Protein AF-A0A7Y2YI95-F1 (afdb_monomer_lite)

Secondary structure (DSSP, 8-state):
-TTTTTTSHHHHHHHHHHHHHHHHHHHHHHHHHHHHHHHHHTT--HHHHHHHHHHHHHHHHHHHHHHHHHHHHHH-TTSTTS--HHHHHHHHHHHHHHTS---HHHHHHHHHHHHHHHHHSTTHHHHHHHHHHS-HHHHHHHHHHHHHHHHHHHHH-HHHIIIIIHHHHHHHHHHHHHHHHHHHHHHHHHH-

Sequence (192 aa):
ILTHGMERGDSIVAAIMVGAATCVAMSQATDLMLDLKTGYLVGATPRQQQLGQFIGAWLGPIVIIVLIFILHEAYVLGSDRLPAPQGQALASMVNGIMGGDVPSQKYLAGAGLGALLSLVQPGLGITVGLGFYLPFNIVLTYSIGTLLRVVGDRYLGHAYAENTGIPVAAGFIVGEALVGVGFAVSMIYQAM

Radius of gyration: 21.01 Å; chains: 1; bounding box: 51×42×52 Å

Foldseek 3Di:
DLCVPVPDVVSVVVVVVVVVVVVVVVVLVVVLVVCLVVCVVVVHDNVVVVVVSVVCVVVVVVVVVVLVVLCCVQQNDCDPVHNDLVVVVVVVQVCCVNVVPNVVVVVVVLVVVLVVLCVVPNCRSVVVVCLVSDDPVVNVVVVVVVVCLVVCCVPVNPVCCVPPVVVVVVVVVVVVVVVVSVVSVVSVVVVD

Structure (mmCIF, N/CA/C/O backbone):
data_AF-A0A7Y2YI95-F1
#
_entry.id   AF-A0A7Y2YI95-F1
#
loop_
_atom_site.group_PDB
_atom_site.id
_atom_site.type_symbol
_atom_site.label_atom_id
_atom_site.label_alt_id
_atom_site.label_comp_id
_atom_site.label_asym_id
_atom_site.label_entity_id
_atom_site.label_seq_id
_atom_site.pdbx_PDB_ins_code
_atom_site.Cartn_x
_atom_site.Cartn_y
_atom_site.Cartn_z
_atom_site.occupancy
_atom_site.B_iso_or_equiv
_atom_site.auth_seq_id
_atom_site.auth_comp_id
_atom_site.auth_asym_id
_atom_site.auth_atom_id
_atom_site.pdbx_PDB_model_num
ATOM 1 N N . ILE A 1 1 ? 31.948 -7.544 -0.306 1.00 49.28 1 ILE A N 1
ATOM 2 C CA . ILE A 1 1 ? 30.994 -8.487 0.334 1.00 49.28 1 ILE A CA 1
ATOM 3 C C . ILE A 1 1 ? 29.608 -8.361 -0.294 1.00 49.28 1 ILE A C 1
ATOM 5 O O . ILE A 1 1 ? 29.139 -9.356 -0.813 1.00 49.28 1 ILE A O 1
ATOM 9 N N . LEU A 1 2 ? 28.997 -7.168 -0.348 1.00 53.34 2 LEU A N 1
ATOM 10 C CA . LEU A 1 2 ? 27.651 -6.990 -0.929 1.00 53.34 2 LEU A CA 1
ATOM 11 C C . LEU A 1 2 ? 27.549 -7.243 -2.448 1.00 53.34 2 LEU A C 1
ATOM 13 O O . LEU A 1 2 ? 26.472 -7.559 -2.924 1.00 53.34 2 LEU A O 1
ATOM 17 N N . THR A 1 3 ? 28.644 -7.139 -3.206 1.00 55.22 3 THR A N 1
ATOM 18 C CA . THR A 1 3 ? 28.656 -7.284 -4.677 1.00 55.22 3 THR A CA 1
ATOM 19 C C . THR A 1 3 ? 29.162 -8.638 -5.184 1.00 55.22 3 THR A C 1
ATOM 21 O O . THR A 1 3 ? 29.127 -8.895 -6.385 1.00 55.22 3 THR A O 1
ATOM 24 N N . HIS A 1 4 ? 29.639 -9.528 -4.305 1.00 50.66 4 HIS A N 1
ATOM 25 C CA . HIS A 1 4 ? 30.173 -10.829 -4.725 1.00 50.66 4 HIS A CA 1
ATOM 26 C C . HIS A 1 4 ? 29.039 -11.724 -5.253 1.00 50.66 4 HIS A C 1
ATOM 28 O O . HIS A 1 4 ? 28.161 -12.115 -4.492 1.00 50.66 4 HIS A O 1
ATOM 34 N N . GLY A 1 5 ? 29.060 -12.041 -6.553 1.00 59.28 5 GLY A N 1
ATOM 35 C CA . GLY A 1 5 ? 28.072 -12.909 -7.213 1.00 59.28 5 GLY A CA 1
ATOM 36 C C . GLY A 1 5 ? 26.910 -12.190 -7.915 1.00 59.28 5 GLY A C 1
ATOM 37 O O . GLY A 1 5 ? 26.127 -12.848 -8.603 1.00 59.28 5 GLY A O 1
ATOM 38 N N . MET A 1 6 ? 26.822 -10.857 -7.815 1.00 58.09 6 MET A N 1
ATOM 39 C CA . MET A 1 6 ? 25.807 -10.046 -8.513 1.00 58.09 6 MET A CA 1
ATOM 40 C C . MET A 1 6 ? 26.204 -9.651 -9.950 1.00 58.09 6 MET A C 1
ATOM 42 O O . MET A 1 6 ? 25.511 -8.869 -10.586 1.00 58.09 6 MET A O 1
ATOM 46 N N . GLU A 1 7 ? 27.299 -10.195 -10.492 1.00 59.75 7 GLU A N 1
ATOM 47 C CA . GLU A 1 7 ? 27.786 -9.895 -11.854 1.00 59.75 7 GLU A CA 1
ATOM 48 C C . GLU A 1 7 ? 26.860 -10.422 -12.969 1.00 59.75 7 GLU A C 1
ATOM 50 O O . GLU A 1 7 ? 26.991 -10.029 -14.126 1.00 59.75 7 GLU A O 1
ATOM 55 N N . ARG A 1 8 ? 25.904 -11.302 -12.634 1.00 66.81 8 ARG A N 1
ATOM 56 C CA . ARG A 1 8 ? 24.881 -11.827 -13.548 1.00 66.81 8 ARG A CA 1
ATOM 57 C C . ARG A 1 8 ? 23.523 -11.218 -13.204 1.00 66.81 8 ARG A C 1
ATOM 59 O O . ARG A 1 8 ? 23.095 -11.305 -12.054 1.00 66.81 8 ARG A O 1
ATOM 66 N N . GLY A 1 9 ? 22.822 -10.669 -14.201 1.00 75.31 9 GLY A N 1
ATOM 67 C CA . GLY A 1 9 ? 21.462 -10.134 -14.036 1.00 75.31 9 GLY A CA 1
ATOM 68 C C . GLY A 1 9 ? 20.499 -11.143 -13.399 1.00 75.31 9 GLY A C 1
ATOM 69 O O . GLY A 1 9 ? 19.709 -10.781 -12.531 1.00 75.31 9 GLY A O 1
ATOM 70 N N . ASP A 1 10 ? 20.662 -12.426 -13.721 1.00 81.50 10 ASP A N 1
ATOM 71 C CA . ASP A 1 10 ? 19.881 -13.525 -13.143 1.00 81.50 10 ASP A CA 1
ATOM 72 C C . ASP A 1 10 ? 20.046 -13.638 -11.619 1.00 81.50 10 ASP A C 1
ATOM 74 O O . ASP A 1 10 ? 19.076 -13.905 -10.9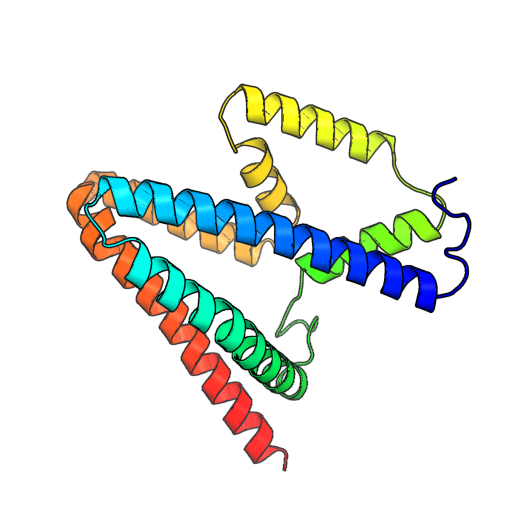11 1.00 81.50 10 ASP A O 1
ATOM 78 N N . SER A 1 11 ? 21.250 -13.383 -11.090 1.00 83.75 11 SER A N 1
ATOM 79 C CA . SER A 1 11 ? 21.514 -13.398 -9.645 1.00 83.75 11 SER A CA 1
ATOM 80 C C . SER A 1 11 ? 20.764 -12.275 -8.925 1.00 83.75 11 SER A C 1
ATOM 82 O O . SER A 1 11 ? 20.262 -12.479 -7.821 1.00 83.75 11 SER A O 1
ATOM 84 N N . ILE A 1 12 ? 20.674 -11.095 -9.549 1.00 84.31 12 ILE A N 1
ATOM 85 C CA . ILE A 1 12 ? 19.963 -9.932 -8.998 1.00 84.31 12 ILE A CA 1
ATOM 86 C C . ILE A 1 12 ? 18.463 -10.217 -8.962 1.00 84.31 12 ILE A C 1
ATOM 88 O O . ILE A 1 12 ? 17.823 -10.021 -7.928 1.00 84.31 12 ILE A O 1
ATOM 92 N N . VAL A 1 13 ? 17.910 -10.736 -10.062 1.00 86.81 13 VAL A N 1
ATOM 93 C CA . VAL A 1 13 ? 16.494 -11.117 -10.132 1.00 86.81 13 VAL A CA 1
ATOM 94 C C . VAL A 1 13 ? 16.182 -12.193 -9.094 1.00 86.81 13 VAL A C 1
ATOM 96 O O . VAL A 1 13 ? 15.228 -12.041 -8.335 1.00 86.81 13 VAL A O 1
ATOM 99 N N . ALA A 1 14 ? 17.010 -13.235 -8.985 1.00 88.50 14 ALA A N 1
ATOM 100 C CA . ALA A 1 14 ? 16.829 -14.284 -7.984 1.00 88.50 14 ALA A CA 1
ATOM 101 C C . ALA A 1 14 ? 16.865 -13.730 -6.548 1.00 88.50 14 ALA A C 1
ATOM 103 O O . ALA A 1 14 ? 16.000 -14.069 -5.739 1.00 88.50 14 ALA A O 1
ATOM 104 N N . ALA A 1 15 ? 17.813 -12.842 -6.233 1.00 89.31 15 ALA A N 1
ATOM 105 C CA . ALA A 1 15 ? 17.922 -12.227 -4.911 1.00 89.31 15 ALA A CA 1
ATOM 106 C C . ALA A 1 15 ? 16.692 -11.373 -4.562 1.00 89.31 15 ALA A C 1
ATOM 108 O O . ALA A 1 15 ? 16.147 -11.499 -3.462 1.00 89.31 15 ALA A O 1
ATOM 109 N N . ILE A 1 16 ? 16.218 -10.549 -5.503 1.00 89.81 16 ILE A N 1
ATOM 110 C CA . ILE A 1 16 ? 15.016 -9.724 -5.316 1.00 89.81 16 ILE A CA 1
ATOM 111 C C . ILE A 1 16 ? 13.782 -10.612 -5.142 1.00 89.81 16 ILE A C 1
ATOM 113 O O . ILE A 1 16 ? 12.994 -10.372 -4.231 1.00 89.81 16 ILE A O 1
ATOM 117 N N . MET A 1 17 ? 13.630 -11.658 -5.958 1.00 91.69 17 MET A N 1
ATOM 118 C CA . MET A 1 17 ? 12.486 -12.573 -5.884 1.00 91.69 17 MET A CA 1
ATOM 119 C C . MET A 1 17 ? 12.430 -13.317 -4.548 1.00 91.69 17 MET A C 1
ATOM 121 O O . MET A 1 17 ? 11.371 -13.375 -3.924 1.00 91.69 17 MET A O 1
ATOM 125 N N . VAL A 1 18 ? 13.563 -13.840 -4.070 1.00 93.25 18 VAL A N 1
ATOM 126 C CA . VAL A 1 18 ? 13.637 -14.516 -2.764 1.00 93.25 18 VAL A CA 1
ATOM 127 C C . VAL A 1 18 ? 13.356 -13.533 -1.625 1.00 93.25 18 VAL A C 1
ATOM 129 O O . VAL A 1 18 ? 12.588 -13.853 -0.713 1.00 93.25 18 VAL A O 1
ATOM 132 N N . GLY A 1 19 ? 13.928 -12.327 -1.684 1.00 92.56 19 GLY A N 1
ATOM 133 C CA . GLY A 1 19 ? 13.689 -11.279 -0.691 1.00 92.56 19 GLY A CA 1
ATOM 134 C C . GLY A 1 19 ? 12.223 -10.842 -0.636 1.00 92.56 19 GLY A C 1
ATOM 135 O O . GLY A 1 19 ? 11.636 -10.789 0.446 1.00 92.56 19 GLY A O 1
ATOM 136 N N . ALA A 1 20 ? 11.609 -10.603 -1.796 1.00 92.31 20 ALA A N 1
ATOM 137 C CA . ALA A 1 20 ? 10.201 -10.240 -1.916 1.00 92.31 20 ALA A CA 1
ATOM 138 C C . ALA A 1 20 ? 9.286 -11.357 -1.397 1.00 92.31 20 ALA A C 1
ATOM 140 O O . ALA A 1 20 ? 8.434 -11.093 -0.552 1.00 92.31 20 ALA A O 1
ATOM 141 N N . ALA A 1 21 ? 9.500 -12.607 -1.824 1.00 93.56 21 ALA A N 1
ATOM 142 C CA . ALA A 1 21 ? 8.709 -13.750 -1.368 1.00 93.56 21 ALA A CA 1
ATOM 143 C C . ALA A 1 21 ? 8.788 -13.935 0.155 1.00 93.56 21 ALA A C 1
ATOM 145 O O . ALA A 1 21 ? 7.767 -14.136 0.812 1.00 93.56 21 ALA A O 1
ATOM 146 N N . THR A 1 22 ? 9.987 -13.804 0.729 1.00 95.75 22 THR A N 1
ATOM 147 C CA . THR A 1 22 ? 10.200 -13.932 2.177 1.00 95.75 22 THR A CA 1
ATOM 148 C C . THR A 1 22 ? 9.517 -12.796 2.941 1.00 95.75 22 THR A C 1
ATOM 150 O O . THR A 1 22 ? 8.827 -13.046 3.928 1.00 95.75 22 THR A O 1
ATOM 153 N N . CYS A 1 23 ? 9.657 -11.552 2.472 1.00 94.12 23 CYS A N 1
ATOM 154 C CA . CYS A 1 23 ? 9.010 -10.385 3.074 1.00 94.12 23 CYS A CA 1
ATOM 155 C C . CYS A 1 23 ? 7.479 -10.511 3.057 1.00 94.12 23 CYS A C 1
ATOM 157 O O . CYS A 1 23 ? 6.834 -10.346 4.093 1.00 94.12 23 CYS A O 1
ATOM 159 N N . VAL A 1 24 ? 6.902 -10.884 1.910 1.00 92.81 24 VAL A N 1
ATOM 160 C CA . VAL A 1 24 ? 5.452 -11.072 1.759 1.00 92.81 24 VAL A CA 1
ATOM 161 C C . VAL A 1 24 ? 4.951 -12.209 2.649 1.00 92.81 24 VAL A C 1
ATOM 163 O O . VAL A 1 24 ? 3.938 -12.040 3.323 1.00 92.81 24 VAL A O 1
ATOM 166 N N . ALA A 1 25 ? 5.673 -13.331 2.734 1.00 92.81 25 ALA A N 1
ATOM 167 C CA . ALA A 1 25 ? 5.303 -14.435 3.619 1.00 92.81 25 ALA A CA 1
ATOM 168 C C . ALA A 1 25 ? 5.293 -14.020 5.103 1.00 92.81 25 ALA A C 1
ATOM 170 O O . ALA A 1 25 ? 4.354 -14.350 5.828 1.00 92.81 25 ALA A O 1
ATOM 171 N N . MET A 1 26 ?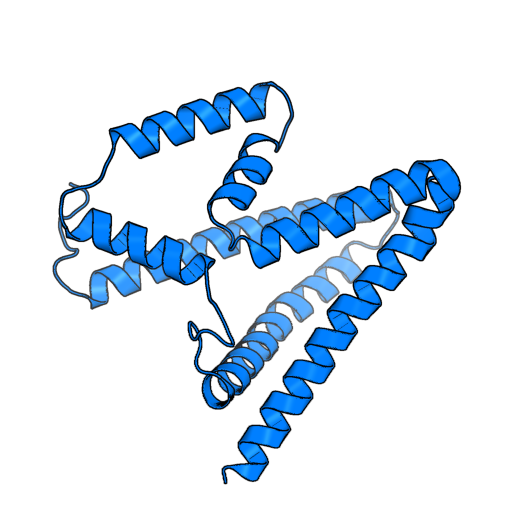 6.301 -13.261 5.553 1.00 95.25 26 MET A N 1
ATOM 172 C CA . MET A 1 26 ? 6.358 -12.739 6.926 1.00 95.25 26 MET A CA 1
ATOM 173 C C . MET A 1 26 ? 5.243 -11.724 7.209 1.00 95.25 26 MET A C 1
ATOM 175 O O . MET A 1 26 ? 4.608 -11.793 8.265 1.00 95.25 26 MET A O 1
ATOM 179 N N . SER A 1 27 ? 4.979 -10.809 6.269 1.00 93.25 27 SER A N 1
ATOM 180 C CA . SER A 1 27 ? 3.881 -9.841 6.378 1.00 93.25 27 SER A CA 1
ATOM 181 C C . SER A 1 27 ? 2.544 -10.563 6.497 1.00 93.25 27 SER A C 1
ATOM 183 O O . SER A 1 27 ? 1.802 -10.329 7.443 1.00 93.25 27 SER A O 1
ATOM 185 N N . GLN A 1 28 ? 2.285 -11.528 5.612 1.00 92.81 28 GLN A N 1
ATOM 186 C CA . GLN A 1 28 ? 1.025 -12.264 5.593 1.00 92.81 28 GLN A CA 1
ATOM 187 C C . GLN A 1 28 ? 0.810 -13.085 6.869 1.00 92.81 28 GLN A C 1
ATOM 189 O O . GLN A 1 28 ? -0.312 -13.156 7.372 1.00 92.81 28 GLN A O 1
ATOM 194 N N . ALA A 1 29 ? 1.873 -13.693 7.408 1.00 92.56 29 ALA A N 1
ATOM 195 C CA . ALA A 1 29 ? 1.815 -14.402 8.683 1.00 92.56 29 ALA A CA 1
ATOM 196 C C . ALA A 1 29 ? 1.501 -13.454 9.853 1.00 92.56 29 ALA A C 1
ATOM 198 O O . ALA A 1 29 ? 0.736 -13.816 10.746 1.00 92.56 29 ALA A O 1
ATOM 199 N N . THR A 1 30 ? 2.058 -12.240 9.835 1.00 93.75 30 THR A N 1
ATOM 200 C CA . THR A 1 30 ? 1.787 -11.213 10.850 1.00 93.75 30 THR A CA 1
ATOM 201 C C . THR A 1 30 ? 0.337 -10.738 10.774 1.00 93.75 30 THR A C 1
ATOM 203 O O . THR A 1 30 ? -0.348 -10.728 11.798 1.00 93.75 30 THR A O 1
ATOM 206 N N . ASP A 1 31 ? -0.157 -10.435 9.573 1.00 93.25 31 ASP A N 1
ATOM 207 C CA . ASP A 1 31 ? -1.545 -10.016 9.348 1.00 93.25 31 ASP A CA 1
ATOM 208 C C . ASP A 1 31 ? -2.530 -11.102 9.794 1.00 93.25 31 ASP A C 1
ATOM 210 O O . ASP A 1 31 ? -3.469 -10.822 10.533 1.00 93.25 31 ASP A O 1
ATOM 214 N N . LEU A 1 32 ? -2.250 -12.372 9.477 1.00 91.50 32 LEU A N 1
ATOM 215 C CA . LEU A 1 32 ? -3.051 -13.510 9.936 1.00 91.50 32 LEU A CA 1
ATOM 216 C C . LEU A 1 32 ? -3.149 -13.569 11.471 1.00 91.50 32 LEU A C 1
ATOM 218 O O . LEU A 1 32 ? -4.230 -13.790 12.021 1.00 91.50 32 LEU A O 1
ATOM 222 N N . MET A 1 33 ? -2.036 -13.375 12.183 1.00 92.69 33 MET A N 1
ATOM 223 C CA . MET A 1 33 ? -2.036 -13.373 13.651 1.00 92.69 33 MET A CA 1
ATOM 224 C C . MET A 1 33 ? -2.823 -12.186 14.226 1.00 92.69 33 MET A C 1
ATOM 226 O O . MET A 1 33 ? -3.518 -12.344 15.236 1.00 92.69 33 MET A O 1
ATOM 230 N N . LEU A 1 34 ? -2.739 -11.012 13.593 1.00 93.31 34 LEU A N 1
ATOM 231 C CA . LEU A 1 34 ? -3.484 -9.817 13.996 1.00 93.31 34 LEU A CA 1
ATOM 232 C C . LEU A 1 34 ? -4.987 -9.965 13.732 1.00 93.31 34 LEU A C 1
ATOM 234 O O . LEU A 1 34 ? -5.793 -9.619 14.599 1.00 93.31 34 LEU A O 1
ATOM 238 N N . ASP A 1 35 ? -5.370 -10.552 12.604 1.00 93.56 35 ASP A N 1
ATOM 239 C CA . ASP A 1 35 ? -6.762 -10.839 12.256 1.00 93.56 35 ASP A CA 1
ATOM 240 C C . ASP A 1 35 ? -7.396 -11.855 13.211 1.00 93.56 35 ASP A C 1
ATOM 242 O O . ASP A 1 35 ? -8.525 -11.668 13.660 1.00 93.56 35 ASP A O 1
ATOM 246 N N . LEU A 1 36 ? -6.670 -12.914 13.590 1.00 91.50 36 LEU A N 1
ATOM 247 C CA . LEU A 1 36 ? -7.168 -13.885 14.572 1.00 91.50 36 LEU A CA 1
ATOM 248 C C . LEU A 1 36 ? -7.304 -13.263 15.966 1.00 91.50 36 LEU A C 1
ATOM 250 O O . LEU A 1 36 ? -8.255 -13.565 16.690 1.00 91.50 36 LEU A O 1
ATOM 254 N N . LYS A 1 37 ? -6.383 -12.367 16.346 1.00 92.81 37 LYS A N 1
ATOM 255 C CA . LYS A 1 37 ? -6.464 -11.630 17.613 1.00 92.81 37 LYS A CA 1
ATOM 256 C C . LYS A 1 37 ? -7.666 -10.687 17.631 1.00 92.81 37 LYS A C 1
ATOM 258 O O . LYS A 1 37 ? -8.421 -10.687 18.600 1.00 92.81 37 LYS A O 1
ATOM 263 N N . THR A 1 38 ? -7.846 -9.882 16.588 1.00 93.38 38 THR A N 1
ATOM 264 C CA . THR A 1 38 ? -8.983 -8.952 16.485 1.00 93.38 38 THR A CA 1
ATOM 265 C C . THR A 1 38 ? -10.301 -9.711 16.365 1.00 93.38 38 THR A C 1
ATOM 267 O O . THR A 1 38 ? -11.250 -9.388 17.073 1.00 93.38 38 THR A O 1
ATOM 270 N N . GLY A 1 39 ? -10.324 -10.787 15.576 1.00 92.38 39 GLY A N 1
ATOM 271 C CA . GLY A 1 39 ? -11.430 -11.729 15.452 1.00 92.38 39 GLY A CA 1
ATOM 272 C C . GLY A 1 39 ? -11.878 -12.305 16.786 1.00 92.38 39 GLY A C 1
ATOM 273 O O . GLY A 1 39 ? -13.064 -12.264 17.109 1.00 92.38 39 GLY A O 1
ATOM 274 N N . TYR A 1 40 ? -10.929 -12.768 17.599 1.00 91.12 40 TYR A N 1
ATOM 275 C CA . TYR A 1 40 ? -11.214 -13.246 18.949 1.00 91.12 40 TYR A CA 1
ATOM 276 C C . TYR A 1 40 ? -11.841 -12.156 19.835 1.00 91.12 40 TYR A C 1
ATOM 278 O O . TYR A 1 40 ? -12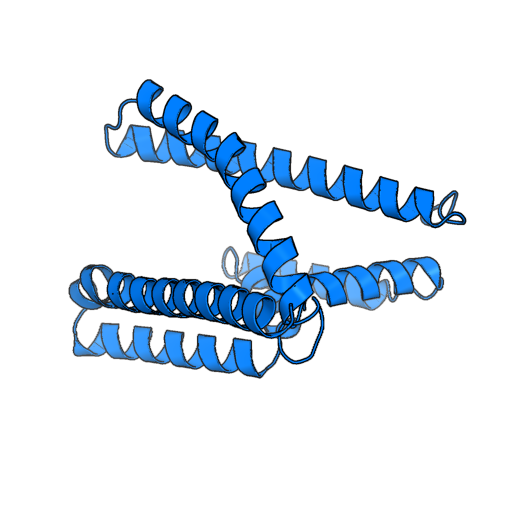.812 -12.427 20.540 1.00 91.12 40 TYR A O 1
ATOM 286 N N . LEU A 1 41 ? -11.341 -10.917 19.767 1.00 93.50 41 LEU A N 1
ATOM 287 C CA . LEU A 1 41 ? -11.858 -9.794 20.561 1.00 93.50 41 LEU A CA 1
ATOM 288 C C . LEU A 1 41 ? -13.296 -9.398 20.193 1.00 93.50 41 LEU A C 1
ATOM 290 O O . LEU A 1 41 ? -14.045 -8.977 21.071 1.00 93.50 41 LEU A O 1
ATOM 294 N N . VAL A 1 42 ? -13.693 -9.546 18.926 1.00 92.94 42 VAL A N 1
ATOM 295 C CA . VAL A 1 42 ? -15.059 -9.242 18.457 1.00 92.94 42 VAL A CA 1
ATOM 296 C C . VAL A 1 42 ? -15.998 -10.456 18.486 1.00 92.94 42 VAL A C 1
ATOM 298 O O . VAL A 1 42 ? -17.140 -10.362 18.041 1.00 92.94 42 VAL A O 1
ATOM 301 N N . GLY A 1 43 ? -15.538 -11.601 19.005 1.00 91.44 43 GLY A N 1
ATOM 302 C CA . GLY A 1 43 ? -16.334 -12.828 19.114 1.00 91.44 43 GLY A CA 1
ATOM 303 C C . GLY A 1 43 ? -16.532 -13.583 17.793 1.00 91.44 43 GLY A C 1
ATOM 304 O O . GLY A 1 43 ? -17.460 -14.383 17.675 1.00 91.44 43 GLY A O 1
ATOM 305 N N . ALA A 1 44 ? -15.684 -13.344 16.790 1.00 90.75 44 ALA A N 1
ATOM 306 C CA . ALA A 1 44 ? -15.738 -14.056 15.518 1.00 90.75 44 ALA A CA 1
ATOM 307 C C . ALA A 1 44 ? -15.306 -15.525 15.668 1.00 90.75 44 ALA A C 1
ATOM 309 O O . ALA A 1 44 ? -14.497 -15.879 16.525 1.00 90.75 44 ALA A O 1
ATOM 310 N N . THR A 1 45 ? -15.819 -16.399 14.796 1.00 92.25 45 THR A N 1
ATOM 311 C CA . THR A 1 45 ? -15.461 -17.826 14.798 1.00 92.25 45 THR A CA 1
ATOM 312 C C . THR A 1 45 ? -14.114 -18.038 14.086 1.00 92.25 45 THR A C 1
ATOM 314 O O . THR A 1 45 ? -14.064 -17.888 12.861 1.00 92.25 45 THR A O 1
ATOM 317 N N . PRO A 1 46 ? -13.036 -18.477 14.774 1.00 88.44 46 PRO A N 1
ATOM 318 C CA . PRO A 1 46 ? -11.692 -18.541 14.181 1.00 88.44 46 PRO A CA 1
ATOM 319 C C . PRO A 1 46 ? -11.597 -19.452 12.951 1.00 88.44 46 PRO A C 1
ATOM 321 O O . PRO A 1 46 ? -10.882 -19.160 11.998 1.00 88.44 46 PRO A O 1
ATOM 324 N N . ARG A 1 47 ? -12.370 -20.547 12.932 1.00 90.12 47 ARG A N 1
ATOM 325 C CA . ARG A 1 47 ? -12.396 -21.494 11.804 1.00 90.12 47 ARG A CA 1
ATOM 326 C C . ARG A 1 47 ? -12.902 -20.859 10.508 1.00 90.12 47 ARG A C 1
ATOM 328 O O . ARG A 1 47 ? -12.393 -21.177 9.440 1.00 90.12 47 ARG A O 1
ATOM 335 N N . GLN A 1 48 ? -13.897 -19.977 10.598 1.00 89.38 48 GLN A N 1
ATOM 336 C CA . GLN A 1 48 ? -14.446 -19.298 9.422 1.00 89.38 48 GLN A CA 1
ATOM 337 C C . GLN A 1 48 ? -13.474 -18.234 8.901 1.00 89.38 48 GLN A C 1
ATOM 339 O O . GLN A 1 48 ? -13.305 -18.113 7.690 1.00 89.38 48 GLN A O 1
ATOM 344 N N . GLN A 1 49 ? -12.779 -17.529 9.802 1.00 92.25 49 GLN A N 1
ATOM 345 C CA . GLN A 1 49 ? -11.744 -16.559 9.427 1.00 92.25 49 GLN A CA 1
ATOM 346 C C . GLN A 1 49 ? -10.574 -17.220 8.694 1.00 92.25 49 GLN A C 1
ATOM 348 O O . GLN A 1 49 ? -10.220 -16.778 7.604 1.00 92.25 49 GLN A O 1
ATOM 353 N N . GLN A 1 50 ? -10.043 -18.325 9.228 1.00 91.88 50 GLN A N 1
ATOM 354 C CA . GLN A 1 50 ? -8.937 -19.051 8.595 1.00 91.88 50 GLN A CA 1
ATOM 355 C C . GLN A 1 50 ? -9.304 -19.574 7.204 1.00 91.88 50 GLN A C 1
ATOM 357 O O . GLN A 1 50 ? -8.499 -19.474 6.282 1.00 91.88 50 GLN A O 1
ATOM 362 N N . LEU A 1 51 ? -10.522 -20.100 7.029 1.00 91.69 51 LEU A N 1
ATOM 363 C CA . LEU A 1 51 ? -10.985 -20.553 5.718 1.00 91.69 51 LEU A CA 1
ATOM 364 C C . LEU A 1 51 ? -11.091 -19.385 4.727 1.00 91.69 51 LEU A C 1
ATOM 366 O O . LEU A 1 51 ? -10.635 -19.506 3.591 1.00 91.69 51 LEU A O 1
ATOM 370 N N . GLY A 1 52 ? -11.649 -18.250 5.160 1.00 92.00 52 GLY A N 1
ATOM 371 C CA . GLY A 1 52 ? -11.753 -17.046 4.335 1.00 92.00 52 GLY A CA 1
ATOM 372 C C . GLY A 1 52 ? -10.387 -16.510 3.904 1.00 92.00 52 GLY A C 1
ATOM 373 O O . GLY A 1 52 ? -10.173 -16.252 2.721 1.00 92.00 52 GLY A O 1
ATOM 374 N N . GLN A 1 53 ? -9.438 -16.416 4.836 1.00 91.75 53 GLN A N 1
ATOM 375 C CA . GLN A 1 53 ? -8.070 -15.975 4.550 1.00 91.75 53 GLN A CA 1
ATOM 376 C C . GLN A 1 53 ? -7.322 -16.959 3.654 1.00 91.75 53 GLN A C 1
ATOM 378 O O . GLN A 1 53 ? -6.619 -16.528 2.746 1.00 91.75 53 GLN A O 1
ATOM 383 N N . PHE A 1 54 ? -7.497 -18.268 3.853 1.00 90.69 54 PHE A N 1
ATOM 384 C CA . PHE A 1 54 ? -6.882 -19.275 2.992 1.00 90.69 54 PHE A CA 1
ATOM 385 C C . PHE A 1 54 ? -7.371 -19.143 1.545 1.00 90.69 54 PHE A C 1
ATOM 387 O O . PHE A 1 54 ? -6.562 -19.121 0.622 1.00 90.69 54 PHE A O 1
ATOM 394 N N . ILE A 1 55 ? -8.682 -18.989 1.338 1.00 92.56 55 ILE A N 1
ATOM 395 C CA . ILE A 1 55 ? -9.253 -18.776 0.000 1.00 92.56 55 ILE A CA 1
ATOM 396 C C . ILE A 1 55 ? -8.757 -17.448 -0.591 1.00 92.56 55 ILE A C 1
ATOM 398 O O . ILE A 1 55 ? -8.335 -17.407 -1.748 1.00 92.56 55 ILE A O 1
ATOM 402 N N . GLY A 1 56 ? -8.762 -16.374 0.204 1.00 91.06 56 GLY A N 1
ATOM 403 C CA . GLY A 1 56 ? -8.297 -15.051 -0.213 1.00 91.06 56 GLY A CA 1
ATOM 404 C C . GLY A 1 56 ? -6.820 -15.026 -0.615 1.00 91.06 56 GLY A C 1
ATOM 405 O O . GLY A 1 56 ? -6.478 -14.408 -1.620 1.00 91.06 56 GLY A O 1
ATOM 406 N N . ALA A 1 57 ? -5.962 -15.754 0.104 1.00 90.44 57 ALA A N 1
ATOM 407 C CA . ALA A 1 57 ? -4.530 -15.843 -0.176 1.00 90.44 57 ALA A CA 1
ATOM 408 C C . ALA A 1 57 ? -4.221 -16.496 -1.533 1.00 90.44 57 ALA A C 1
ATOM 410 O O . ALA A 1 57 ? -3.211 -16.168 -2.149 1.00 90.44 57 ALA A O 1
ATOM 411 N N . TRP A 1 58 ? -5.088 -17.389 -2.020 1.00 89.50 58 TRP A N 1
ATOM 412 C CA . TRP A 1 58 ? -4.960 -17.985 -3.353 1.00 89.50 58 TRP A CA 1
ATOM 413 C C . TRP A 1 58 ? -5.621 -17.139 -4.440 1.00 89.50 58 TRP A C 1
ATOM 415 O O . TRP A 1 58 ? -5.041 -16.937 -5.506 1.00 89.50 58 TRP A O 1
ATOM 425 N N . LEU A 1 59 ? -6.827 -16.629 -4.179 1.00 93.62 59 LEU A N 1
ATOM 426 C CA . LEU A 1 59 ? -7.587 -15.852 -5.157 1.00 93.62 59 LEU A CA 1
ATOM 427 C C . LEU A 1 59 ? -6.928 -14.494 -5.447 1.00 93.62 59 LEU A C 1
ATOM 429 O O . LEU A 1 59 ? -6.851 -14.079 -6.602 1.00 93.62 59 LEU A O 1
ATOM 433 N N . GLY A 1 60 ? -6.435 -13.816 -4.407 1.00 92.31 60 GLY A N 1
ATOM 434 C CA . GLY A 1 60 ? -5.868 -12.470 -4.489 1.00 92.31 60 GLY A CA 1
ATOM 435 C C . GLY A 1 60 ? -4.737 -12.355 -5.515 1.00 92.31 60 GLY A C 1
ATOM 436 O O . GLY A 1 60 ? -4.875 -11.577 -6.460 1.0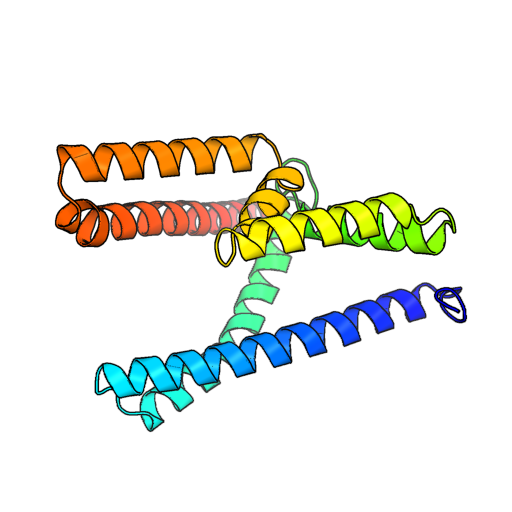0 92.31 60 GLY A O 1
ATOM 437 N N . PRO A 1 61 ? -3.654 -13.147 -5.406 1.00 92.50 61 PRO A N 1
ATOM 438 C CA . PRO A 1 61 ? -2.552 -13.105 -6.363 1.00 92.50 61 PRO A CA 1
ATOM 439 C C . PRO A 1 61 ? -2.991 -13.389 -7.800 1.00 92.50 61 PRO A C 1
ATOM 441 O O . PRO A 1 61 ? -2.537 -12.703 -8.709 1.00 92.50 61 PRO A O 1
ATOM 444 N N . ILE A 1 62 ? -3.903 -14.344 -8.018 1.00 93.50 62 ILE A N 1
ATOM 445 C CA . ILE A 1 62 ? -4.403 -14.676 -9.362 1.00 93.50 62 ILE A CA 1
ATOM 446 C C . ILE A 1 62 ? -5.092 -13.458 -9.988 1.00 93.50 62 ILE A C 1
ATOM 448 O O . ILE A 1 62 ? -4.776 -13.081 -11.116 1.00 93.50 62 ILE A O 1
ATOM 452 N N . VAL A 1 63 ? -5.996 -12.813 -9.245 1.00 93.31 63 VAL A N 1
ATOM 453 C CA . VAL A 1 63 ? -6.717 -11.623 -9.720 1.00 93.31 63 VAL A CA 1
ATOM 454 C C . VAL A 1 63 ? -5.749 -10.468 -9.984 1.00 93.31 63 VAL A C 1
ATOM 456 O O . VAL A 1 63 ? -5.816 -9.840 -11.038 1.00 93.31 63 VAL A O 1
ATOM 459 N N . ILE A 1 64 ? -4.815 -10.211 -9.066 1.00 92.00 64 ILE A N 1
ATOM 460 C CA . ILE A 1 64 ? -3.840 -9.123 -9.206 1.00 92.00 64 ILE A CA 1
ATOM 461 C C . ILE A 1 64 ? -2.909 -9.350 -10.401 1.00 92.00 64 ILE A C 1
ATOM 463 O O . ILE A 1 64 ? -2.661 -8.407 -11.147 1.00 92.00 64 ILE A O 1
ATOM 467 N N . ILE A 1 65 ? -2.435 -10.578 -10.635 1.00 92.75 65 ILE A N 1
ATOM 468 C CA . ILE A 1 65 ? -1.594 -10.901 -11.798 1.00 92.75 65 ILE A CA 1
ATOM 469 C C . ILE A 1 65 ? -2.339 -10.581 -13.099 1.00 92.75 65 ILE A C 1
ATOM 471 O O . ILE A 1 65 ? -1.788 -9.900 -13.962 1.00 92.75 65 ILE A O 1
ATOM 475 N N . VAL A 1 66 ? -3.599 -11.010 -13.224 1.00 92.12 66 VAL A N 1
ATOM 476 C CA . VAL A 1 66 ? -4.425 -10.718 -14.409 1.00 92.12 66 VAL A CA 1
ATOM 477 C C . VAL A 1 66 ? -4.580 -9.210 -14.616 1.00 92.12 66 VAL A C 1
ATOM 479 O O . VAL A 1 66 ? -4.384 -8.720 -15.727 1.00 92.12 66 VAL A O 1
ATOM 482 N N . LEU A 1 67 ? -4.878 -8.460 -13.552 1.00 91.62 67 LEU A N 1
ATOM 483 C CA . LEU A 1 67 ? -5.016 -7.004 -13.630 1.00 91.62 67 LEU A CA 1
ATOM 484 C C . LEU A 1 67 ? -3.711 -6.318 -14.040 1.00 91.62 67 LEU A C 1
ATOM 486 O O . LEU A 1 67 ? -3.741 -5.414 -14.871 1.00 91.62 67 LEU A O 1
ATOM 490 N N . ILE A 1 68 ? -2.568 -6.757 -13.508 1.00 90.81 68 ILE A N 1
ATOM 491 C CA . ILE A 1 68 ? -1.252 -6.218 -13.869 1.00 90.81 68 ILE A CA 1
ATOM 492 C C . ILE A 1 68 ? -0.987 -6.390 -15.369 1.00 90.81 68 ILE A C 1
ATOM 494 O O . ILE A 1 68 ? -0.532 -5.439 -16.001 1.00 90.81 68 ILE A O 1
ATOM 498 N N . PHE A 1 69 ? -1.306 -7.550 -15.955 1.00 90.56 69 PHE A N 1
ATOM 499 C CA . PHE A 1 69 ? -1.149 -7.766 -17.399 1.00 90.56 69 PHE A CA 1
ATOM 500 C C . PHE A 1 69 ? -2.062 -6.858 -18.228 1.00 90.56 69 PHE A C 1
ATOM 502 O O . PHE A 1 69 ? -1.589 -6.225 -19.169 1.00 90.56 69 PHE A O 1
ATOM 509 N N . ILE A 1 70 ? -3.337 -6.732 -17.846 1.00 89.19 70 ILE A N 1
ATOM 510 C CA . ILE A 1 70 ? -4.289 -5.832 -18.520 1.00 89.19 70 ILE A CA 1
ATOM 511 C C . ILE A 1 70 ? -3.781 -4.386 -18.477 1.00 89.19 70 ILE A C 1
ATOM 513 O O . ILE A 1 70 ? -3.750 -3.696 -19.492 1.00 89.19 70 ILE A O 1
ATOM 517 N N . LEU A 1 71 ? -3.352 -3.914 -17.306 1.00 89.06 71 LEU A N 1
ATOM 518 C CA . LEU A 1 71 ? -2.867 -2.545 -17.148 1.00 89.06 71 LEU A CA 1
ATOM 519 C C . LEU A 1 71 ? -1.546 -2.306 -17.888 1.00 89.06 71 LEU A C 1
ATOM 521 O O . LEU A 1 71 ? -1.334 -1.208 -18.404 1.00 89.06 71 LEU A O 1
ATOM 525 N N . HIS A 1 72 ? -0.666 -3.307 -17.945 1.00 89.50 72 HIS A N 1
ATOM 526 C CA . HIS A 1 72 ? 0.595 -3.211 -18.671 1.00 89.50 72 HIS A CA 1
ATOM 527 C C . HIS A 1 72 ? 0.375 -3.094 -20.182 1.00 89.50 72 HIS A C 1
ATOM 529 O O . HIS A 1 72 ? 0.961 -2.206 -20.792 1.00 89.50 72 HIS A O 1
ATOM 535 N N . GLU A 1 73 ? -0.495 -3.923 -20.761 1.00 87.94 73 GLU A N 1
ATOM 536 C CA . GLU A 1 73 ? -0.857 -3.840 -22.185 1.00 87.94 73 GLU A CA 1
ATOM 537 C C . GLU A 1 73 ? -1.526 -2.503 -22.527 1.00 87.94 73 GLU A C 1
ATOM 539 O O . GLU A 1 73 ? -1.255 -1.898 -23.560 1.00 87.94 73 GLU A O 1
ATOM 544 N N . ALA A 1 74 ? -2.368 -1.996 -21.625 1.00 87.19 74 ALA A N 1
ATOM 545 C CA . ALA A 1 74 ? -3.046 -0.726 -21.814 1.00 87.19 74 ALA A CA 1
ATOM 546 C C . ALA A 1 74 ? -2.091 0.487 -21.732 1.00 87.19 74 ALA A C 1
ATOM 548 O O . ALA A 1 74 ? -2.029 1.319 -22.638 1.00 87.19 74 ALA A O 1
ATOM 549 N N . TYR A 1 75 ? -1.367 0.641 -20.623 1.00 85.56 75 TYR A N 1
ATOM 550 C CA . TYR A 1 75 ? -0.683 1.900 -20.295 1.00 85.56 75 TYR A CA 1
ATOM 551 C C . TYR A 1 75 ? 0.836 1.793 -20.197 1.00 85.56 75 TYR A C 1
ATOM 553 O O . TYR A 1 75 ? 1.494 2.832 -20.120 1.00 85.56 75 TYR A O 1
ATOM 561 N N . VAL A 1 76 ? 1.389 0.579 -20.207 1.00 87.38 76 VAL A N 1
ATOM 562 C CA . VAL A 1 76 ? 2.781 0.263 -19.860 1.00 87.38 76 VAL A CA 1
ATOM 563 C C . VAL A 1 76 ? 3.121 0.678 -18.423 1.00 87.38 76 VAL A C 1
ATOM 565 O O . VAL A 1 76 ? 3.101 1.848 -18.046 1.00 87.38 76 VAL A O 1
ATOM 568 N N . LEU A 1 77 ? 3.469 -0.305 -17.591 1.00 86.00 77 LEU A N 1
ATOM 569 C CA . LEU A 1 77 ? 3.876 -0.066 -16.201 1.00 86.00 77 LEU A CA 1
ATOM 570 C C . LEU A 1 77 ? 5.125 0.820 -16.135 1.00 86.00 77 LEU A C 1
ATOM 572 O O . LEU A 1 77 ? 6.121 0.549 -16.803 1.00 86.00 77 LEU A O 1
ATOM 576 N N . GLY A 1 78 ? 5.087 1.842 -15.282 1.00 81.56 78 GLY A N 1
ATOM 577 C CA . GLY A 1 78 ? 6.178 2.802 -15.127 1.00 81.56 78 GLY A CA 1
ATOM 578 C C . GLY A 1 78 ? 6.138 3.969 -16.117 1.00 81.56 78 GLY A C 1
ATOM 579 O O . GLY A 1 78 ? 7.046 4.796 -16.071 1.00 81.56 78 GLY A O 1
ATOM 580 N N . SER A 1 79 ? 5.114 4.058 -16.973 1.00 85.31 79 SER A N 1
ATOM 581 C CA . SER A 1 79 ? 4.861 5.231 -17.817 1.00 85.31 79 SER A CA 1
ATOM 582 C C . SER A 1 79 ? 4.301 6.411 -17.011 1.00 85.31 79 SER A C 1
ATOM 584 O O . SER A 1 79 ? 3.874 6.252 -15.867 1.00 85.31 79 SER A O 1
ATOM 586 N N . ASP A 1 80 ? 4.218 7.594 -17.628 1.00 80.56 80 ASP A N 1
ATOM 587 C CA . ASP A 1 80 ? 3.599 8.780 -17.011 1.00 80.56 80 ASP A CA 1
ATOM 588 C C . ASP A 1 80 ? 2.119 8.564 -16.652 1.00 80.56 80 ASP A C 1
ATOM 590 O O . ASP A 1 80 ? 1.591 9.210 -15.746 1.00 80.56 80 ASP A O 1
ATOM 594 N N . ARG A 1 81 ? 1.441 7.650 -17.362 1.00 82.25 81 ARG A N 1
ATOM 595 C CA . ARG A 1 81 ? 0.033 7.301 -17.120 1.00 82.25 81 ARG A CA 1
ATOM 596 C C . ARG A 1 81 ? -0.135 6.254 -16.024 1.00 82.25 81 ARG A C 1
ATOM 598 O O . ARG A 1 81 ? -1.181 6.234 -15.384 1.00 82.25 81 ARG A O 1
ATOM 605 N N . LEU A 1 82 ? 0.871 5.407 -15.805 1.00 83.75 82 LEU A N 1
ATOM 606 C CA . LEU A 1 82 ? 0.861 4.378 -14.768 1.00 83.75 82 LEU A CA 1
ATOM 607 C C . LEU A 1 82 ? 2.202 4.356 -14.010 1.00 83.75 82 LEU A C 1
ATOM 609 O O . LEU A 1 82 ? 2.990 3.413 -14.158 1.00 83.75 82 LEU A O 1
ATOM 613 N N . PRO A 1 83 ? 2.489 5.400 -13.207 1.00 84.00 83 PRO A N 1
ATOM 614 C CA . PRO A 1 83 ? 3.760 5.519 -12.511 1.00 84.00 83 PRO A CA 1
ATOM 615 C C . PRO A 1 83 ? 3.904 4.426 -11.447 1.00 84.00 83 PRO A C 1
ATOM 617 O O . PRO A 1 83 ? 2.981 4.144 -10.687 1.00 84.00 83 PRO A O 1
ATOM 620 N N . ALA A 1 84 ? 5.103 3.848 -11.355 1.00 88.06 84 ALA A N 1
ATOM 621 C CA . ALA A 1 84 ? 5.442 2.797 -10.395 1.00 88.06 84 ALA A CA 1
ATOM 622 C C . ALA A 1 84 ? 6.538 3.282 -9.422 1.00 88.06 84 ALA A C 1
ATOM 624 O O . ALA A 1 84 ? 7.682 2.822 -9.509 1.00 88.06 84 ALA A O 1
ATOM 625 N N . PRO A 1 85 ? 6.240 4.226 -8.506 1.00 86.75 85 PRO A N 1
ATOM 626 C CA . PRO A 1 85 ? 7.259 4.877 -7.679 1.00 86.75 85 PRO A CA 1
ATOM 627 C C . PRO A 1 85 ? 8.005 3.894 -6.766 1.00 86.75 85 PRO A C 1
ATOM 629 O O . PRO A 1 85 ? 9.206 4.040 -6.553 1.00 86.75 85 PRO A O 1
ATOM 632 N N . GLN A 1 86 ? 7.336 2.845 -6.277 1.00 87.81 86 GLN A N 1
ATOM 633 C CA . GLN A 1 86 ? 7.962 1.782 -5.482 1.00 87.81 86 GLN A CA 1
ATOM 634 C C . GLN A 1 86 ? 8.974 0.985 -6.313 1.00 87.81 86 GLN A C 1
ATOM 636 O O . GLN A 1 86 ? 10.069 0.680 -5.842 1.00 87.81 86 GLN A O 1
ATOM 641 N N . GLY A 1 87 ? 8.619 0.681 -7.566 1.00 88.19 87 GLY A N 1
ATOM 642 C CA . GLY A 1 87 ? 9.504 0.001 -8.508 1.00 88.19 87 GLY A CA 1
ATOM 643 C C . GLY A 1 87 ? 10.709 0.863 -8.878 1.00 88.19 87 GLY A C 1
ATOM 644 O O . GLY A 1 87 ? 11.834 0.370 -8.888 1.00 88.19 87 GLY A O 1
ATOM 645 N N . GLN A 1 88 ? 10.498 2.163 -9.098 1.00 87.25 88 GLN A N 1
ATOM 646 C CA . GLN A 1 88 ? 11.574 3.120 -9.373 1.00 87.25 88 GLN A CA 1
ATOM 647 C C . GLN A 1 88 ? 12.532 3.264 -8.183 1.00 87.25 88 GLN A C 1
ATOM 649 O O . GLN A 1 88 ? 13.749 3.237 -8.372 1.00 87.25 88 GLN A O 1
ATOM 654 N N . ALA A 1 89 ? 12.005 3.349 -6.958 1.00 88.00 89 ALA A N 1
ATOM 655 C CA . ALA A 1 89 ? 12.815 3.366 -5.744 1.00 88.00 89 ALA A CA 1
ATOM 656 C C . ALA A 1 89 ? 13.684 2.102 -5.638 1.00 88.00 89 ALA A C 1
ATOM 658 O O . ALA A 1 89 ? 14.903 2.213 -5.492 1.00 88.00 89 ALA A O 1
ATOM 659 N N . LEU A 1 90 ? 13.095 0.911 -5.805 1.00 89.50 90 LEU A N 1
ATOM 660 C CA . LEU A 1 90 ? 13.841 -0.350 -5.794 1.00 89.50 90 LEU A CA 1
ATOM 661 C C . LEU A 1 90 ? 14.917 -0.396 -6.892 1.00 89.50 90 LEU A C 1
ATOM 663 O O . LEU A 1 90 ? 16.063 -0.741 -6.608 1.00 89.50 90 LEU A O 1
ATOM 667 N N . ALA A 1 91 ? 14.584 0.009 -8.120 1.00 86.88 91 ALA A N 1
ATOM 668 C CA . ALA A 1 91 ? 15.531 0.050 -9.233 1.00 86.88 91 ALA A CA 1
ATOM 669 C C . ALA A 1 91 ? 16.710 0.995 -8.947 1.00 86.88 91 ALA A C 1
ATOM 671 O O . ALA A 1 91 ? 17.864 0.632 -9.174 1.00 86.88 91 ALA A O 1
ATOM 672 N N . SER A 1 92 ? 16.445 2.183 -8.393 1.00 86.50 92 SER A N 1
ATOM 673 C CA . SER A 1 92 ? 17.494 3.134 -8.003 1.00 86.50 92 SER A CA 1
ATOM 674 C C . SER A 1 92 ? 18.431 2.574 -6.929 1.00 86.50 92 SER A C 1
ATOM 676 O O . SER A 1 92 ? 19.645 2.760 -7.019 1.00 86.50 92 SER A O 1
ATOM 678 N N . MET A 1 93 ? 17.894 1.832 -5.954 1.00 86.12 93 MET A N 1
ATOM 679 C CA . MET A 1 93 ? 18.695 1.180 -4.918 1.00 86.12 93 MET A CA 1
ATOM 680 C C . MET A 1 93 ? 19.586 0.092 -5.518 1.00 86.12 93 MET A C 1
ATOM 682 O O . MET A 1 93 ? 20.784 0.067 -5.242 1.00 86.12 93 MET A O 1
ATOM 686 N N . VAL A 1 94 ? 19.028 -0.768 -6.375 1.00 86.06 94 VAL A N 1
ATOM 687 C CA . VAL A 1 94 ? 19.781 -1.831 -7.059 1.00 86.06 94 VAL A CA 1
ATOM 688 C C . VAL A 1 94 ? 20.906 -1.233 -7.904 1.00 86.06 94 VAL A C 1
ATOM 690 O O . VAL A 1 94 ? 22.057 -1.645 -7.767 1.00 86.06 94 VAL A O 1
ATOM 693 N N . ASN A 1 95 ? 20.607 -0.210 -8.707 1.00 85.75 95 ASN A N 1
ATOM 694 C CA . ASN A 1 95 ? 21.604 0.479 -9.526 1.00 85.75 95 ASN A CA 1
ATOM 695 C C . ASN A 1 95 ? 22.696 1.146 -8.676 1.00 85.75 95 ASN A C 1
ATOM 697 O O . ASN A 1 95 ? 23.869 1.063 -9.028 1.00 85.75 95 ASN A O 1
ATOM 701 N N . GLY A 1 96 ? 22.342 1.752 -7.537 1.00 83.50 96 GLY A N 1
ATOM 702 C CA . GLY A 1 96 ? 23.315 2.336 -6.608 1.00 83.50 96 GLY A CA 1
ATOM 703 C C . GLY A 1 96 ? 24.251 1.297 -5.982 1.00 83.50 96 GLY A C 1
ATOM 704 O O . GLY A 1 96 ? 25.445 1.548 -5.841 1.00 83.50 96 GLY A O 1
ATOM 705 N N . ILE A 1 97 ? 23.738 0.107 -5.654 1.00 83.31 97 ILE A N 1
ATOM 706 C CA . ILE A 1 97 ? 24.555 -1.004 -5.135 1.00 83.31 97 ILE A CA 1
ATOM 707 C C . ILE A 1 97 ? 25.484 -1.554 -6.219 1.00 83.31 97 ILE A C 1
ATOM 709 O O . ILE A 1 97 ? 26.668 -1.776 -5.958 1.00 83.31 97 ILE A O 1
ATOM 713 N N . MET A 1 98 ? 24.969 -1.746 -7.434 1.00 81.06 98 MET A N 1
ATOM 714 C CA . MET A 1 98 ? 25.741 -2.271 -8.563 1.00 81.06 98 MET A CA 1
ATOM 715 C C . MET A 1 98 ? 26.806 -1.290 -9.064 1.00 81.06 98 MET A C 1
ATOM 717 O O . MET A 1 98 ? 27.892 -1.714 -9.450 1.00 81.06 98 MET A O 1
ATOM 721 N N . GLY A 1 99 ? 26.523 0.013 -9.017 1.00 78.19 99 GLY A N 1
ATOM 722 C CA . GLY A 1 99 ? 27.457 1.072 -9.401 1.00 78.19 99 GLY A CA 1
ATOM 723 C C . GLY A 1 99 ? 28.602 1.301 -8.408 1.00 78.19 99 GLY A C 1
ATOM 724 O O . GLY A 1 99 ? 29.484 2.106 -8.686 1.00 78.19 99 GLY A O 1
ATOM 725 N N . GLY A 1 100 ? 28.601 0.629 -7.250 1.00 73.81 100 GLY A N 1
ATOM 726 C CA . GLY A 1 100 ? 29.649 0.730 -6.228 1.00 73.81 100 GLY A CA 1
ATOM 727 C C . GLY A 1 100 ? 29.644 2.027 -5.407 1.00 73.81 100 GLY A C 1
ATOM 728 O O . GLY A 1 100 ? 30.251 2.061 -4.339 1.00 73.81 100 GLY A O 1
ATOM 729 N N . ASP A 1 101 ? 28.920 3.058 -5.844 1.00 70.06 101 ASP A N 1
ATOM 730 C CA . ASP A 1 101 ? 28.719 4.319 -5.124 1.00 70.06 101 ASP A CA 1
ATOM 731 C C . ASP A 1 101 ? 27.437 4.268 -4.281 1.00 70.06 101 ASP A C 1
ATOM 733 O O . ASP A 1 101 ? 26.454 4.967 -4.527 1.00 70.06 101 ASP A O 1
ATOM 737 N N . VAL A 1 102 ? 27.418 3.380 -3.283 1.00 76.56 102 VAL A N 1
ATOM 738 C CA . VAL A 1 102 ? 26.323 3.349 -2.307 1.00 76.56 102 VAL A CA 1
ATOM 739 C C . VAL A 1 102 ? 26.532 4.511 -1.339 1.00 76.56 102 VAL A C 1
ATOM 741 O O . VAL A 1 102 ? 27.494 4.466 -0.566 1.00 76.56 102 VAL A O 1
ATOM 744 N N . PRO A 1 103 ? 25.630 5.513 -1.281 1.00 81.31 103 PRO A N 1
ATOM 745 C CA . PRO A 1 103 ? 25.745 6.624 -0.344 1.00 81.31 103 PRO A CA 1
ATOM 746 C C . PRO A 1 103 ? 25.376 6.165 1.076 1.00 81.31 103 PRO A C 1
ATOM 748 O O . PRO A 1 103 ? 24.352 6.550 1.642 1.00 81.31 103 PRO A O 1
ATOM 751 N N . SER A 1 104 ? 26.221 5.321 1.664 1.00 82.19 104 SER A N 1
ATOM 752 C CA . SER A 1 104 ? 26.037 4.672 2.967 1.00 82.19 104 SER A CA 1
ATOM 753 C C . SER A 1 104 ? 25.783 5.680 4.087 1.00 82.19 104 SER A C 1
ATOM 755 O O . SER A 1 104 ? 24.938 5.443 4.947 1.00 82.19 104 SER A O 1
ATOM 757 N N . GLN A 1 105 ? 26.425 6.849 4.020 1.00 87.56 105 GLN A N 1
ATOM 758 C CA . GLN A 1 105 ? 26.183 7.963 4.938 1.00 87.56 105 GLN A CA 1
ATOM 759 C C . GLN A 1 105 ? 24.733 8.466 4.881 1.00 87.56 105 GLN A C 1
ATOM 761 O O . GLN A 1 105 ? 24.146 8.733 5.926 1.00 87.56 105 GLN A O 1
ATOM 766 N N . LYS A 1 106 ? 24.125 8.552 3.687 1.00 87.06 106 LYS A N 1
ATOM 767 C CA . LYS A 1 106 ? 22.726 8.988 3.525 1.00 87.06 106 LYS A CA 1
ATOM 768 C C . LYS A 1 106 ? 21.753 7.939 4.059 1.00 87.06 106 LYS A C 1
ATOM 770 O O . LYS A 1 106 ? 20.795 8.300 4.735 1.00 87.06 106 LYS A O 1
ATOM 775 N N . TYR A 1 107 ? 22.021 6.655 3.815 1.00 87.25 107 TYR A N 1
ATOM 776 C CA . TYR A 1 107 ? 21.202 5.566 4.356 1.00 87.25 107 TYR A CA 1
ATOM 777 C C . TYR A 1 107 ? 21.263 5.500 5.883 1.00 87.25 107 TYR A C 1
ATOM 779 O O . TYR A 1 107 ? 20.223 5.392 6.527 1.00 87.25 107 TYR A O 1
ATOM 787 N N . LEU A 1 108 ? 22.456 5.626 6.469 1.00 90.00 108 LEU A N 1
ATOM 788 C CA . LEU A 1 108 ? 22.627 5.659 7.923 1.00 90.00 108 LEU A CA 1
ATOM 789 C C . LEU A 1 108 ? 21.974 6.893 8.547 1.00 90.00 108 LEU A C 1
ATOM 791 O O . LEU A 1 108 ? 21.295 6.769 9.563 1.00 90.00 108 LEU A O 1
ATOM 795 N N . ALA A 1 109 ? 22.122 8.066 7.927 1.00 91.06 109 ALA A N 1
ATOM 796 C CA . ALA A 1 109 ? 21.453 9.281 8.380 1.00 91.06 109 ALA A CA 1
ATOM 797 C C . ALA A 1 109 ? 19.924 9.140 8.316 1.00 91.06 109 ALA A C 1
ATOM 799 O O . ALA A 1 109 ? 19.240 9.486 9.277 1.00 91.06 109 ALA A O 1
ATOM 800 N N . GLY A 1 110 ? 19.388 8.577 7.228 1.00 90.94 110 GLY A N 1
ATOM 801 C CA . GLY A 1 110 ? 17.959 8.301 7.076 1.00 90.94 110 GLY A CA 1
ATOM 802 C C . GLY A 1 110 ? 17.438 7.288 8.097 1.00 90.94 110 GLY A C 1
ATOM 803 O O . GLY A 1 110 ? 16.399 7.521 8.709 1.00 90.94 110 GLY A O 1
ATOM 804 N N . ALA A 1 111 ? 18.182 6.206 8.346 1.00 90.25 111 ALA A N 1
ATOM 805 C CA . ALA A 1 111 ? 17.850 5.220 9.374 1.00 90.25 111 ALA A CA 1
ATOM 806 C C . ALA A 1 111 ? 17.869 5.838 10.781 1.00 90.25 111 ALA A C 1
ATOM 808 O O . ALA A 1 111 ? 16.947 5.614 11.564 1.00 90.25 111 ALA A O 1
ATOM 809 N N . GLY A 1 112 ? 18.876 6.663 11.084 1.00 93.81 112 GLY A N 1
ATOM 810 C CA . GLY A 1 112 ? 18.968 7.399 12.343 1.00 93.81 112 GLY A CA 1
ATOM 811 C C . GLY A 1 112 ? 17.807 8.374 12.530 1.00 93.81 112 GLY A C 1
ATOM 812 O O . GLY A 1 112 ? 17.152 8.356 13.570 1.00 93.81 112 GLY A O 1
ATOM 813 N N . LEU A 1 113 ? 17.490 9.172 11.506 1.00 92.62 113 LEU A N 1
ATOM 814 C CA . LEU A 1 113 ? 16.346 10.084 11.521 1.00 92.62 113 LEU A CA 1
ATOM 815 C C . LEU A 1 113 ? 15.030 9.318 11.710 1.00 92.62 113 LEU A C 1
ATOM 817 O O . LEU A 1 113 ? 14.228 9.675 12.568 1.00 92.62 113 LEU A O 1
ATOM 821 N N . GLY A 1 114 ? 14.817 8.242 10.950 1.00 92.25 114 GLY A N 1
ATOM 822 C CA . GLY A 1 114 ? 13.618 7.410 11.043 1.00 92.25 114 GLY A CA 1
ATOM 823 C C . GLY A 1 114 ? 13.448 6.774 12.422 1.00 92.25 114 GLY A C 1
ATOM 824 O O . GLY A 1 114 ? 12.334 6.756 12.952 1.00 92.25 114 GLY A O 1
ATOM 825 N N . ALA A 1 115 ? 14.542 6.317 13.036 1.00 91.38 115 ALA A N 1
ATOM 826 C CA . ALA A 1 115 ? 14.542 5.803 14.401 1.00 91.38 115 ALA A CA 1
ATOM 827 C C . ALA A 1 115 ? 14.178 6.900 15.412 1.00 91.38 115 ALA A C 1
ATOM 829 O O . ALA A 1 115 ? 13.276 6.698 16.221 1.00 91.38 115 ALA A O 1
ATOM 830 N N . LEU A 1 116 ? 14.803 8.080 15.322 1.00 93.94 116 LEU A N 1
ATOM 831 C CA . LEU A 1 116 ? 14.499 9.219 16.197 1.00 93.94 116 LEU A CA 1
ATOM 832 C C . LEU A 1 116 ? 13.032 9.652 16.090 1.00 93.94 116 LEU A C 1
ATOM 834 O O . LEU A 1 116 ? 12.372 9.853 17.105 1.00 93.94 116 LEU A O 1
ATOM 838 N N . LEU A 1 117 ? 12.497 9.741 14.872 1.00 93.56 117 LEU A N 1
ATOM 839 C CA . LEU A 1 117 ? 11.093 10.081 14.643 1.00 93.56 117 LEU A CA 1
ATOM 840 C C . LEU A 1 117 ? 10.143 9.014 15.200 1.00 93.56 117 LEU A C 1
ATOM 842 O O . LEU A 1 117 ? 9.116 9.345 15.792 1.00 93.56 117 LEU A O 1
ATOM 846 N N . SER A 1 118 ? 10.501 7.739 15.057 1.00 91.50 118 SER A N 1
ATOM 847 C CA . SER A 1 118 ? 9.696 6.624 15.568 1.00 91.50 118 SER A CA 1
ATOM 848 C C . SER A 1 118 ? 9.713 6.522 17.098 1.00 91.50 118 SER A C 1
ATOM 850 O O . SER A 1 118 ? 8.770 5.979 17.668 1.00 91.50 118 SER A O 1
ATOM 852 N N . LEU A 1 119 ? 10.740 7.067 17.766 1.00 92.50 119 LEU A N 1
ATOM 853 C CA . LEU A 1 119 ? 10.779 7.198 19.229 1.00 92.50 119 LEU A CA 1
ATOM 854 C C . LEU A 1 119 ? 9.800 8.259 19.749 1.00 92.50 119 LEU A C 1
ATOM 856 O O . LEU A 1 119 ? 9.292 8.113 20.858 1.00 92.50 119 LEU A O 1
ATOM 860 N N . VAL A 1 120 ? 9.532 9.313 18.971 1.00 93.12 120 VAL A N 1
ATOM 861 C CA . VAL A 1 120 ? 8.567 10.361 19.349 1.00 93.12 120 VAL A CA 1
ATOM 862 C C . VAL A 1 120 ? 7.139 9.841 19.230 1.00 93.12 120 VAL A C 1
ATOM 864 O O . VAL A 1 120 ? 6.342 9.991 20.153 1.00 93.12 120 VAL A O 1
ATOM 867 N N . GLN A 1 121 ? 6.816 9.225 18.094 1.00 92.12 121 GLN A N 1
ATOM 868 C CA . GLN A 1 121 ? 5.515 8.617 17.866 1.00 92.12 121 GLN A CA 1
ATOM 869 C C . GLN A 1 121 ? 5.681 7.342 17.031 1.00 92.12 121 GLN A C 1
ATOM 871 O O . GLN A 1 121 ? 6.272 7.402 15.944 1.00 92.12 121 GLN A O 1
ATOM 876 N N . PRO A 1 122 ? 5.115 6.204 17.479 1.00 87.81 122 PRO A N 1
ATOM 877 C CA . PRO A 1 122 ? 5.137 4.972 16.706 1.00 87.81 122 PRO A CA 1
ATOM 878 C C . PRO A 1 122 ? 4.618 5.201 15.280 1.00 87.81 122 PRO A C 1
ATOM 880 O O . PRO A 1 122 ? 3.535 5.747 15.078 1.00 87.81 122 PRO A O 1
ATOM 883 N N . GLY A 1 123 ? 5.418 4.809 14.287 1.00 84.75 123 GLY A N 1
ATOM 884 C CA . GLY A 1 123 ? 5.067 4.909 12.867 1.00 84.75 123 GLY A CA 1
ATOM 885 C C . GLY A 1 123 ? 5.344 6.261 12.197 1.00 84.75 123 GLY A C 1
ATOM 886 O O . GLY A 1 123 ? 5.249 6.342 10.974 1.00 84.75 123 GLY A O 1
ATOM 887 N N . LEU A 1 124 ? 5.751 7.305 12.930 1.00 89.44 124 LEU A N 1
ATOM 888 C CA . LEU A 1 124 ? 5.987 8.633 12.342 1.00 89.44 124 LEU A CA 1
ATOM 889 C C . LEU A 1 124 ? 7.193 8.664 11.390 1.00 89.44 124 LEU A C 1
ATOM 891 O O . LEU A 1 124 ? 7.155 9.337 10.364 1.00 89.44 124 LEU A O 1
ATOM 895 N N . GLY A 1 125 ? 8.241 7.880 11.665 1.00 90.25 125 GLY A N 1
ATOM 896 C CA . GLY A 1 125 ? 9.355 7.726 10.723 1.00 90.25 125 GLY A CA 1
ATOM 897 C C . GLY A 1 125 ? 8.915 7.134 9.377 1.00 90.25 125 GLY A C 1
ATOM 898 O O . GLY A 1 125 ? 9.406 7.547 8.328 1.00 90.25 125 GLY A O 1
ATOM 899 N N . ILE A 1 126 ? 7.943 6.216 9.400 1.00 88.56 126 ILE A N 1
ATOM 900 C CA . ILE A 1 126 ? 7.405 5.570 8.198 1.00 88.56 126 ILE A CA 1
ATOM 901 C C . ILE A 1 126 ? 6.571 6.570 7.396 1.00 88.56 126 ILE A C 1
ATOM 903 O O . ILE A 1 126 ? 6.787 6.707 6.196 1.00 88.56 126 ILE A O 1
ATOM 907 N N . THR A 1 127 ? 5.657 7.306 8.035 1.00 88.25 127 THR A N 1
ATOM 908 C CA . THR A 1 127 ? 4.793 8.269 7.328 1.00 88.25 127 THR A CA 1
ATOM 909 C C . THR A 1 127 ? 5.594 9.396 6.683 1.00 88.25 127 THR A C 1
ATOM 911 O O . THR A 1 127 ? 5.340 9.745 5.529 1.00 88.25 127 THR A O 1
ATOM 914 N N . VAL A 1 128 ? 6.607 9.913 7.383 1.00 89.88 128 VAL A N 1
ATOM 915 C CA . VAL A 1 128 ? 7.524 10.921 6.839 1.00 89.88 128 VAL A CA 1
ATOM 916 C C . VAL A 1 128 ? 8.322 10.346 5.666 1.00 89.88 128 VAL A C 1
ATOM 918 O O . VAL A 1 128 ? 8.375 10.967 4.607 1.00 89.88 128 VAL A O 1
ATOM 921 N N . GLY A 1 129 ? 8.885 9.141 5.808 1.00 88.69 129 GLY A N 1
ATOM 922 C CA . GLY A 1 129 ? 9.626 8.477 4.731 1.00 88.69 129 GLY A CA 1
ATOM 923 C C . GLY A 1 129 ? 8.780 8.226 3.478 1.00 88.69 129 GLY A C 1
ATOM 924 O O . GLY A 1 129 ? 9.232 8.499 2.365 1.00 88.69 129 GLY A O 1
ATOM 925 N N . LEU A 1 130 ? 7.531 7.779 3.651 1.00 87.38 130 LEU A N 1
ATOM 926 C CA . LEU A 1 130 ? 6.579 7.604 2.551 1.00 87.38 130 LEU A CA 1
ATOM 927 C C . LEU A 1 130 ? 6.312 8.932 1.825 1.00 87.38 130 LEU A C 1
ATOM 929 O O . LEU A 1 130 ? 6.284 8.961 0.597 1.00 87.38 130 LEU A O 1
ATOM 933 N N . GLY A 1 131 ? 6.183 10.035 2.567 1.00 87.44 131 GLY A N 1
ATOM 934 C CA . GLY A 1 131 ? 5.986 11.368 1.994 1.00 87.44 131 GLY A CA 1
ATOM 935 C C . GLY A 1 131 ? 7.155 11.864 1.137 1.00 87.44 131 GLY A C 1
ATOM 936 O O . GLY A 1 131 ? 6.929 12.597 0.182 1.00 87.44 131 GLY A O 1
ATOM 937 N N . PHE A 1 132 ? 8.391 11.454 1.436 1.00 86.50 132 PHE A N 1
ATOM 938 C CA . PHE A 1 132 ? 9.570 11.890 0.678 1.00 86.50 132 PHE A CA 1
ATOM 939 C C . PHE A 1 132 ? 9.801 11.124 -0.628 1.00 86.50 132 PHE A C 1
ATOM 941 O O . PHE A 1 132 ? 10.393 11.694 -1.543 1.00 86.50 132 PHE A O 1
ATOM 948 N N . TYR A 1 133 ? 9.383 9.856 -0.729 1.00 84.25 133 TYR A N 1
ATOM 949 C CA . TYR A 1 133 ? 9.593 9.080 -1.963 1.00 84.25 133 TYR A CA 1
ATOM 950 C C . TYR A 1 133 ? 8.396 9.131 -2.924 1.00 84.25 133 TYR A C 1
ATOM 952 O O . TYR A 1 133 ? 8.563 8.872 -4.116 1.00 84.25 133 TYR A O 1
ATOM 960 N N . LEU A 1 134 ? 7.192 9.440 -2.431 1.00 86.75 134 LEU A N 1
ATOM 961 C CA . LEU A 1 134 ? 6.009 9.508 -3.280 1.00 86.75 134 LEU A CA 1
ATOM 962 C C . LEU A 1 134 ? 6.016 10.769 -4.166 1.00 86.75 134 LEU A C 1
ATOM 964 O O . LEU A 1 134 ? 6.419 11.844 -3.719 1.00 86.75 134 LEU A O 1
ATOM 968 N N . PRO A 1 135 ? 5.509 10.670 -5.408 1.00 86.56 135 PRO A N 1
ATOM 969 C CA . PRO A 1 135 ? 5.265 11.815 -6.277 1.00 86.56 135 PRO A CA 1
ATOM 970 C C . PRO A 1 135 ? 4.472 12.939 -5.593 1.00 86.56 135 PRO A C 1
ATOM 972 O O . PRO A 1 135 ? 3.510 12.688 -4.863 1.00 86.56 135 PRO A O 1
ATOM 975 N N . PHE A 1 136 ? 4.839 14.194 -5.878 1.00 88.06 136 PHE A N 1
ATOM 976 C CA . PHE A 1 136 ? 4.238 15.373 -5.239 1.00 88.06 136 PHE A CA 1
ATOM 977 C C . PHE A 1 136 ? 2.714 15.435 -5.402 1.00 88.06 136 PHE A C 1
ATOM 979 O O . PHE A 1 136 ? 2.012 15.803 -4.465 1.00 88.06 136 PHE A O 1
ATOM 986 N N . ASN A 1 137 ? 2.188 15.034 -6.563 1.00 87.94 137 ASN A N 1
ATOM 987 C CA . ASN A 1 137 ? 0.746 14.968 -6.799 1.00 87.94 137 ASN A CA 1
ATOM 988 C C . ASN A 1 137 ? 0.048 13.992 -5.834 1.00 87.94 137 ASN A C 1
ATOM 990 O O . ASN A 1 137 ? -0.982 14.343 -5.262 1.00 87.94 137 ASN A O 1
ATOM 994 N N . ILE A 1 138 ? 0.619 12.808 -5.592 1.00 87.50 138 ILE A N 1
ATOM 995 C CA . ILE A 1 138 ? 0.066 11.811 -4.661 1.00 87.50 138 ILE A CA 1
ATOM 996 C C . ILE A 1 138 ? 0.090 12.360 -3.229 1.00 87.50 138 ILE A C 1
ATOM 998 O O . ILE A 1 138 ? -0.928 12.334 -2.536 1.00 87.50 138 ILE A O 1
ATOM 1002 N N . VAL A 1 139 ? 1.222 12.930 -2.806 1.00 90.31 139 VAL A N 1
ATOM 1003 C CA . VAL A 1 139 ? 1.384 13.501 -1.458 1.00 90.31 139 VAL A CA 1
ATOM 1004 C C . VAL A 1 139 ? 0.427 14.672 -1.226 1.00 90.31 139 VAL A C 1
ATOM 1006 O O . VAL A 1 139 ? -0.219 14.743 -0.177 1.00 90.31 139 VAL A O 1
ATOM 1009 N N . LEU A 1 140 ? 0.285 15.569 -2.205 1.00 92.25 140 LEU A N 1
ATOM 1010 C CA . LEU A 1 140 ? -0.634 16.703 -2.133 1.00 92.25 140 LEU A CA 1
ATOM 1011 C C . LEU A 1 140 ? -2.087 16.228 -2.005 1.00 92.25 140 LEU A C 1
ATOM 1013 O O . LEU A 1 140 ? -2.820 16.726 -1.153 1.00 92.25 140 LEU A O 1
ATOM 1017 N N . THR A 1 141 ? -2.488 15.230 -2.796 1.00 91.00 141 THR A N 1
ATOM 1018 C CA . THR A 1 141 ? -3.859 14.694 -2.776 1.00 91.00 141 THR A CA 1
ATOM 1019 C C . THR A 1 141 ? -4.176 14.037 -1.429 1.00 91.00 141 THR A C 1
ATOM 1021 O O . THR A 1 141 ? -5.220 14.316 -0.836 1.00 91.00 141 THR A O 1
ATOM 1024 N N . TYR A 1 142 ? -3.248 13.247 -0.875 1.00 90.81 142 TYR A N 1
ATOM 1025 C CA . TYR A 1 142 ? -3.397 12.689 0.475 1.00 90.81 142 TYR A CA 1
ATOM 1026 C C . TYR A 1 142 ? -3.409 13.759 1.570 1.00 90.81 142 TYR A C 1
ATOM 1028 O O . TYR A 1 142 ? -4.174 13.647 2.533 1.00 90.81 142 TYR A O 1
ATOM 1036 N N . SER A 1 143 ? -2.617 14.820 1.421 1.00 92.19 143 SER A N 1
ATOM 1037 C CA . SER A 1 143 ? -2.600 15.938 2.370 1.00 92.19 143 SER A CA 1
ATOM 1038 C C . SER A 1 143 ? -3.936 16.678 2.378 1.00 92.19 143 SER A C 1
ATOM 1040 O O . SER A 1 143 ? -4.478 16.954 3.448 1.00 92.19 143 SER A O 1
ATOM 1042 N N . ILE A 1 144 ? -4.516 16.929 1.200 1.00 94.38 144 ILE A N 1
ATOM 1043 C CA . ILE A 1 144 ? -5.854 17.520 1.069 1.00 94.38 144 ILE A CA 1
ATOM 1044 C C . ILE A 1 144 ? -6.904 16.600 1.702 1.00 94.38 144 ILE A C 1
ATOM 1046 O O . ILE A 1 144 ? -7.713 17.069 2.501 1.00 94.38 144 ILE A O 1
ATOM 1050 N N . GLY A 1 145 ? -6.863 15.293 1.423 1.00 92.75 145 GLY A N 1
ATOM 1051 C CA . GLY A 1 145 ? -7.766 14.319 2.047 1.00 92.75 145 GLY A CA 1
ATOM 1052 C C . GLY A 1 145 ? -7.672 14.311 3.578 1.00 92.75 145 GLY A C 1
ATOM 1053 O O . GLY A 1 145 ? -8.689 14.293 4.270 1.00 92.75 145 GLY A O 1
ATOM 1054 N N . THR A 1 146 ? -6.458 14.420 4.120 1.00 91.56 146 THR A N 1
ATOM 1055 C CA . THR A 1 146 ? -6.220 14.497 5.571 1.00 91.56 146 THR A CA 1
ATOM 1056 C C . THR A 1 146 ? -6.733 15.810 6.164 1.00 91.56 146 THR A C 1
ATOM 1058 O O . THR A 1 146 ? -7.354 15.808 7.225 1.00 91.56 146 THR A O 1
ATOM 1061 N N . LEU A 1 147 ? -6.542 16.939 5.476 1.00 94.06 147 LEU A N 1
ATOM 1062 C CA . LEU A 1 147 ? -7.107 18.223 5.897 1.00 94.06 147 LEU A CA 1
ATOM 1063 C C . LEU A 1 147 ? -8.638 18.175 5.924 1.00 94.06 147 LEU A C 1
ATOM 1065 O O . LEU A 1 147 ? -9.240 18.598 6.910 1.00 94.06 147 LEU A O 1
ATOM 1069 N N . LEU A 1 148 ? -9.264 17.602 4.893 1.00 92.19 148 LEU A N 1
ATOM 1070 C CA . LEU A 1 148 ? -10.712 17.393 4.854 1.00 92.19 148 LEU A CA 1
ATOM 1071 C C . LEU A 1 148 ? -11.187 16.497 6.003 1.00 92.19 148 LEU A C 1
ATOM 1073 O O . LEU A 1 148 ? -12.216 16.793 6.606 1.00 92.19 148 LEU A O 1
ATOM 1077 N N . ARG A 1 149 ? -10.425 15.457 6.363 1.00 90.94 149 ARG A N 1
ATOM 1078 C CA . ARG A 1 149 ? -10.709 14.604 7.530 1.00 90.94 149 ARG A CA 1
ATOM 1079 C C . ARG A 1 149 ? -10.687 15.406 8.833 1.00 90.94 149 ARG A C 1
ATOM 1081 O O . ARG A 1 149 ? -11.638 15.308 9.602 1.00 90.94 149 ARG A O 1
ATOM 1088 N N . VAL A 1 150 ? -9.650 16.217 9.059 1.00 92.00 150 VAL A N 1
ATOM 1089 C CA . VAL A 1 150 ? -9.492 17.039 10.277 1.00 92.00 150 VAL A CA 1
ATOM 1090 C C . VAL A 1 150 ? -10.578 18.111 10.381 1.00 92.00 150 VAL A C 1
ATOM 1092 O O . VAL A 1 150 ? -11.101 18.378 11.464 1.00 92.00 150 VAL A O 1
ATOM 1095 N N . VAL A 1 151 ? -10.931 18.736 9.259 1.00 92.62 151 VAL A N 1
ATOM 1096 C CA . VAL A 1 151 ? -12.034 19.701 9.186 1.00 92.62 151 VAL A CA 1
ATOM 1097 C C . VAL A 1 151 ? -13.365 18.990 9.442 1.00 92.62 151 VAL A C 1
ATOM 1099 O O . VAL A 1 151 ? -14.143 19.437 10.283 1.00 92.62 151 VAL A O 1
ATOM 1102 N N . GLY A 1 152 ? -13.601 17.849 8.794 1.00 90.06 152 GLY A N 1
ATOM 1103 C CA . GLY A 1 152 ? -14.797 17.029 8.983 1.00 90.06 152 GLY A CA 1
ATOM 1104 C C . GLY A 1 152 ? -14.985 16.581 10.432 1.00 90.06 152 GLY A C 1
ATOM 1105 O O . GLY A 1 152 ? -16.090 16.693 10.957 1.00 90.06 152 GLY A O 1
ATOM 1106 N N . ASP A 1 153 ? -13.908 16.182 11.110 1.00 91.19 153 ASP A N 1
ATOM 1107 C CA . ASP A 1 153 ? -13.934 15.850 12.538 1.00 91.19 153 ASP A CA 1
ATOM 1108 C C . ASP A 1 153 ? -14.412 17.013 13.407 1.00 91.19 153 ASP A C 1
ATOM 1110 O O . ASP A 1 153 ? -15.198 16.808 14.333 1.00 91.19 153 ASP A O 1
ATOM 1114 N N . ARG A 1 154 ? -13.968 18.238 13.100 1.00 90.69 154 ARG A N 1
ATOM 1115 C CA . ARG A 1 154 ? -14.352 19.431 13.865 1.00 90.69 154 ARG A CA 1
ATOM 1116 C C . ARG A 1 154 ? -15.791 19.876 13.621 1.00 90.69 154 ARG A C 1
ATOM 1118 O O . ARG A 1 154 ? -16.409 20.376 14.554 1.00 90.69 154 ARG A O 1
ATOM 1125 N N . TYR A 1 155 ? -16.309 19.738 12.399 1.00 91.19 155 TYR A N 1
ATOM 1126 C CA . TYR A 1 155 ? -17.634 20.264 12.040 1.00 91.19 155 TYR A CA 1
ATOM 1127 C C . TYR A 1 155 ? -18.764 19.235 12.125 1.00 91.19 155 TYR A C 1
ATOM 1129 O O . TYR A 1 155 ? -19.863 19.577 12.550 1.00 91.19 155 TYR A O 1
ATOM 1137 N N . LEU A 1 156 ? -18.516 17.995 11.703 1.00 88.81 156 LEU A N 1
ATOM 1138 C CA . LEU A 1 156 ? -19.537 16.943 11.587 1.00 88.81 156 LEU A CA 1
ATOM 1139 C C . LEU A 1 156 ? -19.463 15.930 12.738 1.00 88.81 156 LEU A C 1
ATOM 1141 O O . LEU A 1 156 ? -20.364 15.111 12.907 1.00 88.81 156 LEU A O 1
ATOM 1145 N N . GLY A 1 157 ? -18.403 16.008 13.546 1.00 89.56 157 GLY A N 1
ATOM 1146 C CA . GLY A 1 157 ? -18.141 15.108 14.658 1.00 89.56 157 GLY A CA 1
ATOM 1147 C C . GLY A 1 157 ? -17.482 13.798 14.224 1.00 89.56 157 GLY A C 1
ATOM 1148 O O . GLY A 1 157 ? -17.691 13.287 13.120 1.00 89.56 157 GLY A O 1
ATOM 1149 N N . HIS A 1 158 ? -16.701 13.223 15.141 1.00 87.94 158 HIS A N 1
ATOM 1150 C CA . HIS A 1 158 ? -15.917 12.008 14.900 1.00 87.94 158 HIS A CA 1
ATOM 1151 C C . HIS A 1 158 ? -16.760 10.824 14.404 1.00 87.94 158 HIS A C 1
ATOM 1153 O O . HIS A 1 158 ? -16.358 10.129 13.473 1.00 87.94 158 HIS A O 1
ATOM 1159 N N . ALA A 1 159 ? -17.961 10.639 14.963 1.00 89.12 159 ALA A N 1
ATOM 1160 C CA . ALA A 1 159 ? -18.840 9.529 14.605 1.00 89.12 159 ALA A CA 1
ATOM 1161 C C . ALA A 1 159 ? -19.301 9.573 13.139 1.00 89.12 159 ALA A C 1
ATOM 1163 O O . ALA A 1 159 ? -19.388 8.528 12.498 1.00 89.12 159 ALA A O 1
ATOM 1164 N N . TYR A 1 160 ? -19.580 10.759 12.586 1.00 90.12 160 TYR A N 1
ATOM 1165 C CA . TYR A 1 160 ? -19.968 10.885 11.178 1.00 90.12 160 TYR A CA 1
ATOM 1166 C C . TYR A 1 160 ? -18.781 10.611 10.254 1.00 90.12 160 TYR A C 1
ATOM 1168 O O . TYR A 1 160 ? -18.888 9.885 9.262 1.00 90.12 160 TYR A O 1
ATOM 1176 N N . ALA A 1 161 ? -17.625 11.180 10.586 1.00 88.06 161 ALA A N 1
ATOM 1177 C CA . ALA A 1 161 ? -16.450 11.058 9.746 1.00 88.06 161 ALA A CA 1
ATOM 1178 C C . ALA A 1 161 ? -15.936 9.608 9.678 1.00 88.06 161 ALA A C 1
ATOM 1180 O O . ALA A 1 161 ? -15.521 9.166 8.608 1.00 88.06 161 ALA A O 1
ATOM 1181 N N . GLU A 1 162 ? -16.036 8.850 10.772 1.00 88.12 162 GLU A N 1
ATOM 1182 C CA . GLU A 1 162 ? -15.648 7.438 10.817 1.00 88.12 162 GLU A CA 1
ATOM 1183 C C . GLU A 1 162 ? -16.673 6.513 10.145 1.00 88.12 162 GLU A C 1
ATOM 1185 O O . GLU A 1 162 ? -16.303 5.713 9.289 1.00 88.12 162 GLU A O 1
ATOM 1190 N N . ASN A 1 163 ? -17.966 6.661 10.455 1.00 91.25 163 ASN A N 1
ATOM 1191 C CA . ASN A 1 163 ? -18.995 5.734 9.965 1.00 91.25 163 ASN A CA 1
ATOM 1192 C C . ASN A 1 163 ? -19.513 6.054 8.558 1.00 91.25 163 ASN A C 1
ATOM 1194 O O . ASN A 1 163 ? -20.132 5.205 7.924 1.00 91.25 163 ASN A O 1
ATOM 1198 N N . THR A 1 164 ? -19.334 7.282 8.070 1.00 89.62 164 THR A N 1
ATOM 1199 C CA . THR A 1 164 ? -19.854 7.715 6.761 1.00 89.62 164 THR A CA 1
ATOM 1200 C C . THR A 1 164 ? -18.756 8.299 5.885 1.00 89.62 164 THR A C 1
ATOM 1202 O O . THR A 1 164 ? -18.625 7.901 4.730 1.00 89.62 164 THR A O 1
ATOM 1205 N N . GLY A 1 165 ? -17.921 9.188 6.428 1.00 90.56 165 GLY A N 1
ATOM 1206 C CA . GLY A 1 165 ? -16.850 9.832 5.662 1.00 90.56 165 GLY A CA 1
ATOM 1207 C C . GLY A 1 165 ? -15.842 8.838 5.074 1.00 90.56 165 GLY A C 1
ATOM 1208 O O . GLY A 1 165 ? -15.598 8.855 3.866 1.00 90.56 165 GLY A O 1
ATOM 1209 N N . ILE A 1 166 ? -15.290 7.951 5.908 1.00 91.56 166 ILE A N 1
ATOM 1210 C CA . ILE A 1 166 ? -14.309 6.942 5.474 1.00 91.56 166 ILE A CA 1
ATOM 1211 C C . ILE A 1 166 ? -14.916 5.963 4.447 1.00 91.56 166 ILE A C 1
ATOM 1213 O O . ILE A 1 166 ? -14.311 5.809 3.383 1.00 91.56 166 ILE A O 1
ATOM 1217 N N . PRO A 1 167 ? -16.099 5.348 4.669 1.00 94.12 167 PRO A N 1
ATOM 1218 C CA . PRO A 1 167 ? -16.705 4.455 3.678 1.00 94.12 167 PRO A CA 1
ATOM 1219 C C . PRO A 1 167 ? -17.012 5.122 2.335 1.00 94.12 167 PRO A C 1
ATOM 1221 O O . PRO A 1 167 ? -16.802 4.508 1.292 1.00 94.12 167 PRO A O 1
ATOM 1224 N N . VAL A 1 168 ? -17.467 6.380 2.336 1.00 93.44 168 VAL A N 1
ATOM 1225 C CA . VAL A 1 168 ? -17.735 7.125 1.095 1.00 93.44 168 VAL A CA 1
ATOM 1226 C C . VAL A 1 168 ? -16.441 7.368 0.317 1.00 93.44 168 VAL A C 1
ATOM 1228 O O . VAL A 1 168 ? -16.391 7.109 -0.885 1.00 93.44 168 VAL A O 1
ATOM 1231 N N . ALA A 1 169 ? -15.375 7.806 0.992 1.00 92.56 169 ALA A N 1
ATOM 1232 C CA . ALA A 1 169 ? -14.070 7.993 0.360 1.00 92.56 169 ALA A CA 1
ATOM 1233 C C . ALA A 1 169 ? -13.506 6.671 -0.191 1.00 92.56 169 ALA A C 1
ATOM 1235 O O . ALA A 1 169 ? -13.036 6.634 -1.327 1.00 92.56 169 ALA A O 1
ATOM 1236 N N . ALA A 1 170 ? -13.612 5.578 0.571 1.00 92.88 170 ALA A N 1
ATOM 1237 C CA . ALA A 1 170 ? -13.213 4.247 0.116 1.00 92.88 170 ALA A CA 1
ATOM 1238 C C . ALA A 1 170 ? -14.016 3.804 -1.118 1.00 92.88 170 ALA A C 1
ATOM 1240 O O . ALA A 1 170 ? -13.439 3.292 -2.075 1.00 92.88 170 ALA A O 1
ATOM 1241 N N . GLY A 1 171 ? -15.325 4.069 -1.137 1.00 95.38 171 GLY A N 1
ATOM 1242 C CA . GLY A 1 171 ? -16.184 3.814 -2.291 1.00 95.38 171 GLY A CA 1
ATOM 1243 C C . GLY A 1 171 ? -15.743 4.578 -3.540 1.00 95.38 171 GLY A C 1
ATOM 1244 O O . GLY A 1 171 ? -15.710 3.995 -4.620 1.00 95.38 171 GLY A O 1
ATOM 1245 N N . PHE A 1 172 ? -15.337 5.845 -3.405 1.00 94.25 172 PHE A N 1
ATOM 1246 C CA . PHE A 1 172 ? -14.803 6.617 -4.532 1.00 94.25 172 PHE A CA 1
ATOM 1247 C C . PHE A 1 172 ? -13.463 6.082 -5.042 1.00 94.25 172 PHE A C 1
ATOM 1249 O O . PHE A 1 172 ? -13.288 5.990 -6.254 1.00 94.25 172 PHE A O 1
ATOM 1256 N N . ILE A 1 173 ? -12.553 5.684 -4.148 1.00 92.69 173 ILE A N 1
ATOM 1257 C CA . ILE A 1 173 ? -11.263 5.086 -4.530 1.00 92.69 173 ILE A CA 1
ATOM 1258 C C . ILE A 1 173 ? -11.490 3.780 -5.302 1.00 92.69 173 ILE A C 1
ATOM 1260 O O . ILE A 1 173 ? -10.931 3.583 -6.378 1.00 92.69 173 ILE A O 1
ATOM 1264 N N . VAL A 1 174 ? -12.348 2.896 -4.782 1.00 93.81 174 VAL A N 1
ATOM 1265 C CA . VAL A 1 174 ? -12.671 1.623 -5.445 1.00 93.81 174 VAL A CA 1
ATOM 1266 C C . VAL A 1 174 ? -13.412 1.861 -6.762 1.00 93.81 174 VAL A C 1
ATOM 1268 O O . VAL A 1 174 ? -13.128 1.193 -7.753 1.00 93.81 174 VAL A O 1
ATOM 1271 N N . GLY A 1 175 ? -14.341 2.818 -6.796 1.00 94.50 175 GLY A N 1
ATOM 1272 C CA . GLY A 1 175 ? -15.101 3.161 -7.996 1.00 94.50 175 GLY A CA 1
ATOM 1273 C C . GLY A 1 175 ? -14.211 3.670 -9.128 1.00 94.50 175 GLY A C 1
ATOM 1274 O O . GLY A 1 175 ? -14.335 3.195 -10.255 1.00 94.50 175 GLY A O 1
ATOM 1275 N N . GLU A 1 176 ? -13.288 4.583 -8.826 1.00 93.25 176 GLU A N 1
ATOM 1276 C CA . GLU A 1 176 ? -12.316 5.095 -9.798 1.00 93.25 176 GLU A CA 1
ATOM 1277 C C . GLU A 1 176 ? -11.413 3.973 -10.325 1.00 93.25 176 GLU A C 1
ATOM 1279 O O . GLU A 1 176 ? -11.309 3.804 -11.541 1.00 93.25 176 GLU A O 1
ATOM 1284 N N . ALA A 1 177 ? -10.888 3.117 -9.442 1.00 90.00 177 ALA A N 1
ATOM 1285 C CA . ALA A 1 177 ? -10.065 1.977 -9.839 1.00 90.00 177 ALA A CA 1
ATOM 1286 C C . ALA A 1 177 ? -10.814 0.981 -10.748 1.00 90.00 177 ALA A C 1
ATOM 1288 O O . ALA A 1 177 ? -10.276 0.548 -11.770 1.00 90.00 177 ALA A O 1
ATOM 1289 N N . LEU A 1 178 ? -12.063 0.627 -10.420 1.00 91.94 178 LEU A N 1
ATOM 1290 C CA . LEU A 1 178 ? -12.874 -0.294 -11.230 1.00 91.94 178 LEU A CA 1
ATOM 1291 C C . LEU A 1 178 ? -13.196 0.285 -12.612 1.00 91.94 178 LEU A C 1
ATOM 1293 O O . LEU A 1 178 ? -13.110 -0.424 -13.617 1.00 91.94 178 LEU A O 1
ATOM 1297 N N . VAL A 1 179 ? -13.537 1.573 -12.672 1.00 93.81 179 VAL A N 1
ATOM 1298 C CA . VAL A 1 179 ? -13.772 2.279 -13.937 1.00 93.81 179 VAL A CA 1
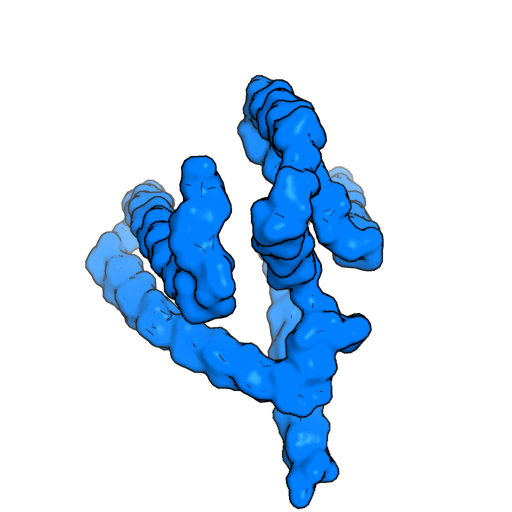ATOM 1299 C C . VAL A 1 179 ? -12.482 2.347 -14.761 1.00 93.81 179 VAL A C 1
ATOM 1301 O O . VAL A 1 179 ? -12.520 2.093 -15.965 1.00 93.81 179 VAL A O 1
ATOM 1304 N N . GLY A 1 180 ? -11.335 2.598 -14.123 1.00 88.75 180 GLY A N 1
ATOM 1305 C CA . GLY A 1 180 ? -10.017 2.584 -14.761 1.00 88.75 180 GLY A CA 1
ATOM 1306 C C . GLY A 1 180 ? -9.668 1.233 -15.391 1.00 88.75 180 GLY A C 1
ATOM 1307 O O . GLY A 1 180 ? -9.238 1.185 -16.544 1.00 88.75 180 GLY A O 1
ATOM 1308 N N . VAL A 1 181 ? -9.933 0.124 -14.693 1.00 89.25 181 VAL A N 1
ATOM 1309 C CA . VAL A 1 181 ? -9.780 -1.231 -15.258 1.00 89.25 181 VAL A CA 1
ATOM 1310 C C . VAL A 1 181 ? -10.721 -1.437 -16.449 1.00 89.25 181 VAL A C 1
ATOM 1312 O O . VAL A 1 181 ? -10.303 -1.969 -17.476 1.00 89.25 181 VAL A O 1
ATOM 1315 N N . GLY A 1 182 ? -11.972 -0.976 -16.356 1.00 90.12 182 GLY A N 1
ATOM 1316 C CA . GLY A 1 182 ? -12.923 -1.029 -17.470 1.00 90.12 182 GLY A CA 1
ATOM 1317 C C . GLY A 1 182 ? -12.438 -0.271 -18.713 1.00 90.12 182 GLY A C 1
ATOM 1318 O O . GLY A 1 182 ? -12.554 -0.779 -19.830 1.00 90.12 182 GLY A O 1
ATOM 1319 N N . PHE A 1 183 ? -11.841 0.910 -18.528 1.00 90.44 183 PHE A N 1
ATOM 1320 C CA . PHE A 1 183 ? -11.213 1.673 -19.612 1.00 90.44 183 PHE A CA 1
ATOM 1321 C C . PHE A 1 183 ? -9.979 0.979 -20.194 1.00 90.44 183 PHE A C 1
ATOM 1323 O O . PHE A 1 183 ? -9.801 0.983 -21.410 1.00 90.44 183 PHE A O 1
ATOM 1330 N N . ALA A 1 184 ? -9.153 0.345 -19.360 1.00 88.75 184 ALA A N 1
ATOM 1331 C CA . ALA A 1 184 ? -8.008 -0.428 -19.836 1.00 88.75 184 ALA A CA 1
ATOM 1332 C C . ALA A 1 184 ? -8.459 -1.569 -20.766 1.00 88.75 184 ALA A C 1
ATOM 1334 O O . ALA A 1 184 ? -7.926 -1.726 -21.863 1.00 88.75 184 ALA A O 1
ATOM 1335 N N . VAL A 1 185 ? -9.499 -2.314 -20.371 1.00 89.31 185 VAL A N 1
ATOM 1336 C CA . VAL A 1 185 ? -10.063 -3.404 -21.185 1.00 89.31 185 VAL A CA 1
ATOM 1337 C C . VAL A 1 185 ? -10.655 -2.883 -22.497 1.00 89.31 185 VAL A C 1
ATOM 1339 O O . VAL A 1 185 ? -10.419 -3.475 -23.550 1.00 89.31 185 VAL A O 1
ATOM 1342 N N . SER A 1 186 ? -11.404 -1.775 -22.464 1.00 88.75 186 SER A N 1
ATOM 1343 C CA . SER A 1 186 ? -12.003 -1.217 -23.683 1.00 88.75 186 SER A CA 1
ATOM 1344 C C . SER A 1 186 ? -10.954 -0.689 -24.661 1.00 88.75 186 SER A C 1
ATOM 1346 O O . SER A 1 186 ? -11.110 -0.859 -25.869 1.00 88.75 186 SER A O 1
ATOM 1348 N N . MET A 1 187 ? -9.863 -0.115 -24.155 1.00 88.31 187 MET A N 1
ATOM 1349 C CA . MET A 1 187 ? -8.751 0.346 -24.979 1.00 88.31 187 MET A CA 1
ATOM 1350 C C . MET A 1 187 ? -8.013 -0.816 -25.656 1.00 88.31 187 MET A C 1
ATOM 1352 O O . MET A 1 187 ? -7.701 -0.713 -26.839 1.00 88.31 187 MET A O 1
ATOM 1356 N N . ILE A 1 188 ? -7.798 -1.934 -24.952 1.00 87.00 188 ILE A N 1
ATOM 1357 C CA . ILE A 1 188 ? -7.213 -3.149 -25.547 1.00 87.00 188 ILE A CA 1
ATOM 1358 C C . ILE A 1 188 ? -8.125 -3.699 -26.649 1.00 87.00 188 ILE A C 1
ATOM 1360 O O . ILE A 1 188 ? -7.648 -4.028 -27.729 1.00 87.00 188 ILE A O 1
ATOM 1364 N N . TYR A 1 189 ? -9.440 -3.754 -26.409 1.00 86.56 189 TYR A N 1
ATOM 1365 C CA . TYR A 1 189 ? -10.396 -4.246 -27.405 1.00 86.56 189 TYR A CA 1
ATOM 1366 C C . TYR A 1 189 ? -10.447 -3.370 -28.667 1.00 86.56 189 TYR A C 1
ATOM 1368 O O . TYR A 1 189 ? -10.648 -3.887 -29.756 1.00 86.56 189 TYR A O 1
ATOM 1376 N N . GLN A 1 190 ? -10.267 -2.052 -28.537 1.00 81.81 190 GLN A N 1
ATOM 1377 C CA . GLN A 1 190 ? -10.204 -1.136 -29.685 1.00 81.81 190 GLN A CA 1
ATOM 1378 C C . GLN A 1 190 ? -8.872 -1.193 -30.445 1.00 81.81 190 GLN A C 1
ATOM 1380 O O . GLN A 1 190 ? -8.812 -0.751 -31.590 1.00 81.81 190 GLN A O 1
ATOM 1385 N N . ALA A 1 191 ? -7.808 -1.681 -29.805 1.00 76.06 191 ALA A N 1
ATOM 1386 C CA . ALA A 1 191 ? -6.486 -1.823 -30.406 1.00 76.06 191 ALA A CA 1
ATOM 1387 C C . ALA A 1 191 ? -6.300 -3.150 -31.174 1.00 76.06 191 ALA A C 1
ATOM 1389 O O . ALA A 1 191 ? -5.302 -3.287 -31.884 1.00 76.06 191 ALA A O 1
ATOM 1390 N N . MET A 1 192 ? -7.232 -4.101 -31.024 1.00 66.06 192 MET A N 1
ATOM 1391 C CA . MET A 1 192 ? -7.275 -5.405 -31.704 1.00 66.06 192 MET A CA 1
ATOM 1392 C C . MET A 1 192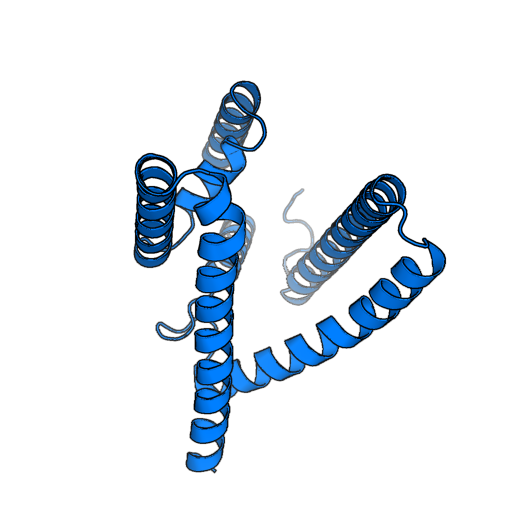 ? -8.096 -5.346 -32.995 1.00 66.06 192 MET A C 1
ATOM 1394 O O . MET A 1 192 ? -7.659 -5.980 -33.981 1.00 66.06 192 MET A O 1
#

pLDDT: mean 87.95, std 7.98, range [49.28, 95.75]